Protein AF-A0AAD7U0S7-F1 (afdb_monomer_lite)

Organism: NCBI:txid1111947

Secondary structure (DSSP, 8-state):
---PPPPPTT-EEEEEEEE-TT---GGGS-HHHHHHEEEBTT-TT--TT---B--BS----TTEEEEEEEEEE-S------B-TT--SGGGSB-B--HHHHHHHHHHHHHHHHHHHHHHHH-TTHHHHHHHHHHHHHHHHHHHHHHHHHHHTS---------PPPPP----------------------S-------------------------THHHHHHHHHHTT-----------

pLDDT: mean 75.69, std 22.66, range [25.61, 98.38]

Foldseek 3Di:
DQPWDDQDPQFDKDWDKDADPPDLDLVPDQPLQSLQWAAAPLAPPDDVPDGHAAKVVGDPDNRMTIRLAIDGDRDTDRDAAADPVDPDPVRGGIGGDPVRVVVSPVSSVVSVVVVVVVCVVPVCPVVVSVVSNVVVVVVVVVVVVVVVVVVPPPPPDPPPPDPDDPDDDDDDDDPDDDDPPDDPDPPPPDDDDDDDDDDDDDDDDDDDDDDDDPPVVVVVVVVVVVVPDDDPDDDDDDD

Sequence (239 aa):
MQRTLKTAPDGVSICLMATFHGSGRLEALPEILQRYCVPVSLHDLIRPGSTHIHTTPEWYPRNTWVIAYKYKTFGRILGRWQNRKSHRPRESSYMLDFRTHRQLEVICEQRIIQWEAICAQDPNVKQRCYDQYKAIRRQLYDKRKASQQLVKKPNSMVTVVGVPPPDRLPGGWGPNAVTPKVQPICLEDSGEQSYVANVKSSEDASDTQPKETHNPLNVVRRIRSKLRSPSKGPAEKSE

Radius of gyration: 29.6 Å; chains: 1; bounding box: 72×109×59 Å

Structure (mmCIF, N/CA/C/O backbone):
data_AF-A0AAD7U0S7-F1
#
_entry.id   AF-A0AAD7U0S7-F1
#
loop_
_atom_site.group_PDB
_atom_site.id
_atom_site.type_symbol
_atom_site.label_atom_id
_atom_site.label_alt_id
_atom_site.label_comp_id
_atom_site.label_asym_id
_atom_site.label_entity_id
_atom_site.label_seq_id
_atom_site.pdbx_PDB_ins_code
_atom_site.Cartn_x
_atom_site.Cartn_y
_atom_site.Cartn_z
_atom_site.occupancy
_atom_site.B_iso_or_equiv
_atom_site.auth_seq_id
_atom_site.auth_comp_id
_atom_site.auth_asym_id
_atom_site.auth_atom_id
_atom_site.pdbx_PDB_model_num
ATOM 1 N N . MET A 1 1 ? 30.157 -1.416 -3.259 1.00 43.88 1 MET A N 1
ATOM 2 C CA . MET A 1 1 ? 30.002 0.033 -2.985 1.00 43.88 1 MET A CA 1
ATOM 3 C C . MET A 1 1 ? 28.520 0.396 -2.964 1.00 43.88 1 MET A C 1
ATOM 5 O O . MET A 1 1 ? 27.875 0.325 -4.002 1.00 43.88 1 MET A O 1
ATOM 9 N N . GLN A 1 2 ? 27.954 0.729 -1.802 1.00 44.31 2 GLN A N 1
ATOM 10 C CA . GLN A 1 2 ? 26.570 1.211 -1.707 1.00 44.31 2 GLN A CA 1
ATOM 11 C C . GLN A 1 2 ? 26.541 2.700 -2.082 1.00 44.31 2 GLN A C 1
ATOM 13 O O . GLN A 1 2 ? 27.144 3.521 -1.394 1.00 44.31 2 GLN A O 1
ATOM 18 N N . ARG A 1 3 ? 25.886 3.061 -3.194 1.00 52.59 3 ARG A N 1
ATOM 19 C CA . ARG A 1 3 ? 25.660 4.471 -3.542 1.00 52.59 3 ARG A CA 1
ATOM 20 C C . ARG A 1 3 ? 24.629 5.040 -2.579 1.00 52.59 3 ARG A C 1
ATOM 22 O O . ARG A 1 3 ? 23.438 4.770 -2.708 1.00 52.59 3 ARG A O 1
ATOM 29 N N . THR A 1 4 ? 25.096 5.821 -1.616 1.00 54.56 4 THR A N 1
ATOM 30 C CA . THR A 1 4 ? 24.210 6.579 -0.741 1.00 54.56 4 THR A CA 1
ATOM 31 C C . THR A 1 4 ? 23.517 7.667 -1.553 1.00 54.56 4 THR A C 1
ATOM 33 O O . THR A 1 4 ? 24.189 8.506 -2.151 1.00 54.56 4 THR A O 1
ATOM 36 N N . LEU A 1 5 ? 22.184 7.667 -1.590 1.00 61.28 5 LEU A N 1
ATOM 37 C CA . LEU A 1 5 ? 21.440 8.786 -2.165 1.00 61.28 5 LEU A CA 1
ATOM 38 C C . LEU A 1 5 ? 21.549 9.977 -1.202 1.00 61.28 5 LEU A C 1
ATOM 40 O O . LEU A 1 5 ? 21.259 9.832 -0.013 1.00 61.28 5 LEU A O 1
ATOM 44 N N . LYS A 1 6 ? 22.009 11.134 -1.702 1.00 59.06 6 LYS A N 1
ATOM 45 C CA . LYS A 1 6 ? 22.022 12.392 -0.939 1.00 59.06 6 LYS A CA 1
ATOM 46 C C . LYS A 1 6 ? 20.597 12.701 -0.468 1.00 59.06 6 LYS A C 1
ATOM 48 O O . LYS A 1 6 ? 19.654 12.609 -1.250 1.00 59.06 6 LYS A O 1
ATOM 53 N N . THR A 1 7 ? 20.453 13.063 0.802 1.00 61.78 7 THR A N 1
ATOM 54 C CA . THR A 1 7 ? 19.209 13.591 1.368 1.00 61.78 7 THR A CA 1
ATOM 55 C C . THR A 1 7 ? 18.841 14.878 0.635 1.00 61.78 7 THR A C 1
ATOM 57 O O . THR A 1 7 ? 19.618 15.831 0.644 1.00 61.78 7 THR A O 1
ATOM 60 N N . ALA A 1 8 ? 17.685 14.898 -0.030 1.00 68.94 8 ALA A N 1
ATOM 61 C CA . ALA A 1 8 ? 17.139 16.134 -0.576 1.00 68.94 8 ALA A CA 1
ATOM 62 C C . ALA A 1 8 ? 16.732 17.052 0.595 1.00 68.94 8 ALA A C 1
ATOM 64 O O . ALA A 1 8 ? 16.132 16.544 1.548 1.00 68.94 8 ALA A O 1
ATOM 65 N N . PRO A 1 9 ? 17.030 18.364 0.549 1.00 78.56 9 PRO A N 1
ATOM 66 C CA . PRO A 1 9 ? 16.640 19.304 1.607 1.00 78.56 9 PRO A CA 1
ATOM 67 C C . PRO A 1 9 ? 15.120 19.315 1.820 1.00 78.56 9 PRO A C 1
ATOM 69 O O . PRO A 1 9 ? 14.645 19.426 2.946 1.00 78.56 9 PRO A O 1
ATOM 72 N N . ASP A 1 10 ? 14.362 19.064 0.753 1.00 87.25 10 ASP A N 1
ATOM 73 C CA . ASP A 1 10 ? 12.905 19.015 0.786 1.00 87.25 10 ASP A CA 1
ATOM 74 C C . ASP A 1 10 ? 12.340 17.661 1.223 1.00 87.25 10 ASP A C 1
ATOM 76 O O . ASP A 1 10 ? 11.125 17.496 1.208 1.00 87.25 10 ASP A O 1
ATOM 80 N N . GLY A 1 11 ? 13.170 16.688 1.614 1.00 88.12 11 GLY A N 1
ATOM 81 C CA . GLY A 1 11 ? 12.750 15.313 1.891 1.00 88.12 11 GLY A CA 1
ATOM 82 C C . GLY A 1 11 ? 12.358 14.529 0.632 1.00 88.12 11 GLY A C 1
ATOM 83 O O . GLY A 1 11 ? 12.382 15.033 -0.489 1.00 88.12 11 GLY A O 1
ATOM 84 N N . VAL A 1 12 ? 12.005 13.257 0.809 1.00 88.50 12 VAL A N 1
ATOM 85 C CA . VAL A 1 12 ? 11.596 12.353 -0.275 1.00 88.50 12 VAL A CA 1
ATOM 86 C C . VAL A 1 12 ? 10.211 11.796 0.024 1.00 88.50 12 VAL A C 1
ATOM 88 O O . VAL A 1 12 ? 9.949 11.330 1.131 1.00 88.50 12 VAL A O 1
ATOM 91 N N . SER A 1 13 ? 9.319 11.830 -0.965 1.00 90.12 13 SER A N 1
ATOM 92 C CA . SER A 1 13 ? 8.016 11.168 -0.866 1.00 90.12 13 SER A CA 1
ATOM 93 C C . SER A 1 13 ? 8.147 9.705 -1.272 1.00 90.12 13 SER A C 1
ATOM 95 O O . SER A 1 13 ? 8.686 9.400 -2.333 1.00 90.12 13 SER A O 1
ATOM 97 N N . ILE A 1 14 ? 7.651 8.802 -0.432 1.00 91.56 14 ILE A N 1
ATOM 98 C CA . ILE A 1 14 ? 7.666 7.359 -0.664 1.00 91.56 14 ILE A CA 1
ATOM 99 C C . ILE A 1 14 ? 6.262 6.779 -0.491 1.00 91.56 14 ILE A C 1
ATOM 101 O O . ILE A 1 14 ? 5.457 7.292 0.285 1.00 91.56 14 ILE A O 1
ATOM 105 N N . CYS A 1 15 ? 5.986 5.685 -1.195 1.00 94.56 15 CYS A N 1
ATOM 106 C CA . CYS A 1 15 ? 4.880 4.781 -0.885 1.00 94.56 15 CYS A CA 1
ATOM 107 C C . CYS A 1 15 ? 5.465 3.466 -0.368 1.00 94.56 15 CYS A C 1
ATOM 109 O O . CYS A 1 15 ? 6.587 3.094 -0.723 1.00 94.56 15 CYS A O 1
ATOM 111 N N . LEU A 1 16 ? 4.714 2.766 0.477 1.00 94.38 16 LEU A N 1
ATOM 112 C CA . LEU A 1 16 ? 5.144 1.473 0.996 1.00 94.38 16 LEU A CA 1
ATOM 113 C C . LEU A 1 16 ? 4.691 0.367 0.050 1.00 94.38 16 LEU A C 1
ATOM 115 O O . LEU A 1 16 ? 3.538 0.338 -0.370 1.00 94.38 16 LEU A O 1
ATOM 119 N N . MET A 1 17 ? 5.595 -0.557 -0.248 1.00 93.75 17 MET A N 1
ATOM 120 C CA . MET A 1 17 ? 5.277 -1.802 -0.934 1.00 93.75 17 MET A CA 1
ATOM 121 C C . MET A 1 17 ? 5.349 -2.935 0.082 1.00 93.75 17 MET A C 1
ATOM 123 O O . MET A 1 17 ? 6.285 -2.984 0.884 1.00 93.75 17 MET A O 1
ATOM 127 N N . ALA A 1 18 ? 4.357 -3.815 0.074 1.00 92.38 18 ALA A N 1
ATOM 128 C CA . ALA A 1 18 ? 4.235 -4.882 1.053 1.00 92.38 18 ALA A CA 1
ATOM 129 C C . ALA A 1 18 ? 3.705 -6.165 0.415 1.00 92.38 18 ALA A C 1
ATOM 131 O O . ALA A 1 18 ? 2.889 -6.137 -0.506 1.00 92.38 18 ALA A O 1
ATOM 132 N N . THR A 1 19 ? 4.146 -7.294 0.957 1.00 91.44 19 THR A N 1
ATOM 133 C CA . THR A 1 19 ? 3.540 -8.606 0.748 1.00 91.44 19 THR A CA 1
ATOM 134 C C . THR A 1 19 ? 2.916 -9.051 2.066 1.00 91.44 19 THR A C 1
ATOM 136 O O . THR A 1 19 ? 3.521 -8.924 3.135 1.00 91.44 19 THR A O 1
ATOM 139 N N . PHE A 1 20 ? 1.688 -9.559 2.018 1.00 86.00 20 PHE A N 1
ATOM 140 C CA . PHE A 1 20 ? 1.000 -10.050 3.210 1.00 86.00 20 PHE A CA 1
ATOM 141 C C . PHE A 1 20 ? 1.094 -11.579 3.231 1.00 86.00 20 PHE A C 1
ATOM 143 O O . PHE A 1 20 ? 0.438 -12.274 2.454 1.00 86.00 20 PHE A O 1
ATOM 150 N N . HIS A 1 21 ? 1.976 -12.108 4.087 1.00 70.62 21 HIS A N 1
ATOM 151 C CA . HIS A 1 21 ? 2.179 -13.550 4.250 1.00 70.62 21 HIS A CA 1
ATOM 152 C C . HIS A 1 21 ? 0.858 -14.241 4.624 1.00 70.62 21 HIS A C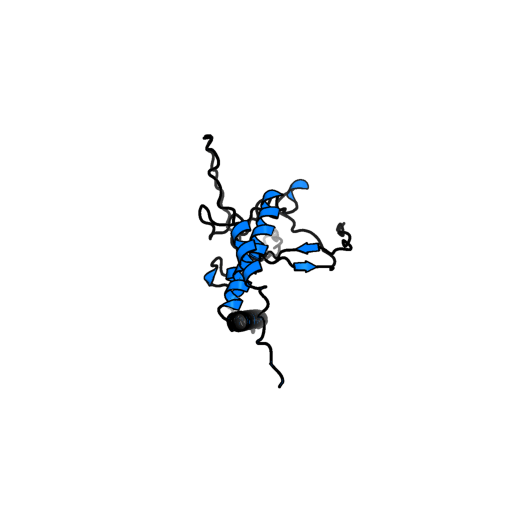 1
ATOM 154 O O . HIS A 1 21 ? 0.349 -14.049 5.727 1.00 70.62 21 HIS A O 1
ATOM 160 N N . GLY A 1 22 ? 0.327 -15.055 3.709 1.00 64.06 22 GLY A N 1
ATOM 161 C CA . GLY A 1 22 ? -0.817 -15.937 3.959 1.00 64.06 22 GLY A CA 1
ATOM 162 C C . GLY A 1 22 ? -2.150 -15.504 3.348 1.00 64.06 22 GLY A C 1
ATOM 163 O O . GLY A 1 22 ? -3.105 -16.269 3.431 1.00 64.06 22 GLY A O 1
ATOM 164 N N . SER A 1 23 ? -2.246 -14.336 2.704 1.00 69.06 23 SER A N 1
ATOM 165 C CA . SER A 1 23 ? -3.461 -13.983 1.964 1.00 69.06 23 SER A CA 1
ATOM 166 C C . SER A 1 23 ? -3.165 -13.106 0.755 1.00 69.06 23 SER A C 1
ATOM 168 O O . SER A 1 23 ? -2.796 -11.943 0.894 1.00 69.06 23 SER A O 1
ATOM 170 N N . GLY A 1 24 ? -3.403 -13.652 -0.440 1.00 79.88 24 GLY A N 1
ATOM 171 C CA . GLY A 1 24 ? -3.587 -12.855 -1.655 1.00 79.88 24 GLY A CA 1
ATOM 172 C C . GLY A 1 24 ? -4.957 -12.170 -1.707 1.00 79.88 24 GLY A C 1
ATOM 173 O O . GLY A 1 24 ? -5.228 -11.432 -2.642 1.00 79.88 24 GLY A O 1
ATOM 174 N N . ARG A 1 25 ? -5.835 -12.405 -0.722 1.00 90.44 25 ARG A N 1
ATOM 175 C CA . ARG A 1 25 ? -7.187 -11.841 -0.660 1.00 90.44 25 ARG A CA 1
ATOM 176 C C . ARG A 1 25 ? -7.188 -10.494 0.046 1.00 90.44 25 ARG A C 1
ATOM 178 O O . ARG A 1 25 ? -6.666 -10.388 1.160 1.00 90.44 25 ARG A O 1
ATOM 185 N N . LEU A 1 26 ? -7.833 -9.508 -0.570 1.00 92.44 26 LEU A N 1
ATOM 186 C CA . LEU A 1 26 ? -7.967 -8.157 -0.032 1.00 92.44 26 LEU A CA 1
ATOM 187 C C . LEU A 1 26 ? -8.782 -8.169 1.266 1.00 92.44 26 LEU A C 1
ATOM 189 O O . LEU A 1 26 ? -8.385 -7.547 2.245 1.00 92.44 26 LEU A O 1
ATOM 193 N N . GLU A 1 27 ? -9.862 -8.952 1.307 1.00 93.31 27 GLU A N 1
ATOM 194 C CA . GLU A 1 27 ? -10.787 -9.033 2.452 1.00 93.31 27 GLU A CA 1
ATOM 195 C C . GLU A 1 27 ? -10.128 -9.503 3.759 1.00 93.31 27 GLU A C 1
ATOM 197 O O . GLU A 1 27 ? -10.646 -9.242 4.842 1.00 93.31 27 GLU A O 1
ATOM 202 N N . ALA A 1 28 ? -8.991 -10.199 3.679 1.00 90.31 28 ALA A N 1
ATOM 203 C CA . ALA A 1 28 ? -8.258 -10.658 4.858 1.00 90.31 28 ALA A CA 1
ATOM 204 C C . ALA A 1 28 ? -7.410 -9.552 5.509 1.00 90.31 28 ALA A C 1
ATOM 206 O O . ALA A 1 28 ? -6.894 -9.735 6.614 1.00 90.31 28 ALA A O 1
ATOM 207 N N . LEU A 1 29 ? -7.215 -8.423 4.823 1.00 92.31 29 LEU A N 1
ATOM 208 C CA . LEU A 1 29 ? -6.482 -7.289 5.369 1.00 92.31 29 LEU A CA 1
ATOM 209 C C . LEU A 1 29 ? -7.380 -6.483 6.322 1.00 92.31 29 LEU A C 1
ATOM 211 O O . LEU A 1 29 ? -8.591 -6.429 6.123 1.00 92.31 29 LEU A O 1
ATOM 215 N N . PRO A 1 30 ? -6.813 -5.801 7.333 1.00 94.62 30 PRO A N 1
ATOM 216 C CA . PRO A 1 30 ? -7.527 -4.778 8.094 1.00 94.62 30 PRO A CA 1
ATOM 217 C C . PRO A 1 30 ? -8.243 -3.785 7.168 1.00 94.62 30 PRO A C 1
ATOM 219 O O . PRO A 1 30 ? -7.673 -3.382 6.153 1.00 94.62 30 PRO A O 1
ATOM 222 N N . GLU A 1 31 ? -9.444 -3.336 7.540 1.00 96.06 31 GLU A N 1
ATOM 223 C CA . GLU A 1 31 ? -10.312 -2.484 6.712 1.00 96.06 31 GLU A CA 1
ATOM 224 C C . GLU A 1 31 ? -9.571 -1.245 6.187 1.00 96.06 31 GLU A C 1
ATOM 226 O O . GLU A 1 31 ? -9.664 -0.899 5.009 1.00 96.06 31 GLU A O 1
ATOM 231 N N . ILE A 1 32 ? -8.750 -0.614 7.032 1.00 96.31 32 ILE A N 1
ATOM 232 C CA . ILE A 1 32 ? -7.933 0.532 6.623 1.00 96.31 32 ILE A CA 1
ATOM 233 C C . ILE A 1 32 ? -6.959 0.188 5.492 1.00 96.31 32 ILE A C 1
ATOM 235 O O . ILE A 1 32 ? -6.800 0.972 4.563 1.00 96.31 32 ILE A O 1
ATOM 239 N N . LEU A 1 33 ? -6.334 -0.991 5.516 1.00 95.69 33 LEU A N 1
ATOM 240 C CA . LEU A 1 33 ? -5.417 -1.409 4.459 1.00 95.69 33 LEU A CA 1
ATOM 241 C C . LEU A 1 33 ? -6.171 -1.747 3.175 1.00 95.69 33 LEU A C 1
ATOM 243 O O . LEU A 1 33 ? -5.684 -1.396 2.104 1.00 95.69 33 LEU A O 1
ATOM 247 N N . GLN A 1 34 ? -7.372 -2.327 3.260 1.00 96.06 34 GLN A N 1
ATOM 248 C CA . GLN A 1 34 ? -8.196 -2.612 2.077 1.00 96.06 34 GLN A CA 1
ATOM 249 C C . GLN A 1 34 ? -8.475 -1.356 1.241 1.00 96.06 34 GLN A C 1
ATOM 251 O O . GLN A 1 34 ? -8.529 -1.411 0.015 1.00 96.06 34 GLN A O 1
ATOM 256 N N . ARG A 1 35 ? -8.611 -0.202 1.903 1.00 96.12 35 ARG A N 1
ATOM 257 C CA . ARG A 1 35 ? -8.897 1.085 1.252 1.00 96.12 35 ARG A CA 1
ATOM 258 C C . ARG A 1 35 ? -7.692 1.678 0.527 1.00 96.12 35 ARG A C 1
ATOM 260 O O . ARG A 1 35 ? -7.875 2.397 -0.450 1.00 96.12 35 ARG A O 1
ATOM 267 N N . TYR A 1 36 ? -6.480 1.392 0.998 1.00 97.25 36 TYR A N 1
ATOM 268 C CA . TYR A 1 36 ? -5.247 1.982 0.471 1.00 97.25 36 TYR A CA 1
ATOM 269 C C . TYR A 1 36 ? -4.407 1.017 -0.370 1.00 97.25 36 TYR A C 1
ATOM 271 O O . TYR A 1 36 ? -3.530 1.475 -1.097 1.00 97.25 36 TYR A O 1
ATOM 279 N N . CYS A 1 37 ? -4.641 -0.293 -0.300 1.00 97.06 37 CYS A N 1
ATOM 280 C CA . CYS A 1 37 ? -3.874 -1.263 -1.074 1.00 97.06 37 CYS A CA 1
ATOM 281 C C . CYS A 1 37 ? -4.264 -1.231 -2.557 1.00 97.06 37 CYS A C 1
ATOM 283 O O . CYS A 1 37 ? -5.439 -1.276 -2.921 1.00 97.06 37 CYS A O 1
ATOM 285 N N . VAL A 1 38 ? -3.249 -1.173 -3.414 1.00 97.31 38 VAL A N 1
ATOM 286 C CA . VAL A 1 38 ? -3.358 -1.267 -4.870 1.00 97.31 38 VAL A CA 1
ATOM 287 C C . VAL A 1 38 ? -2.498 -2.446 -5.322 1.00 97.31 38 VAL A C 1
ATOM 289 O O . VAL A 1 38 ? -1.324 -2.496 -4.944 1.00 97.31 38 VAL A O 1
ATOM 292 N N . PRO A 1 39 ? -3.045 -3.407 -6.080 1.00 96.81 39 PRO A N 1
ATOM 293 C CA . PRO A 1 39 ? -2.274 -4.559 -6.527 1.00 96.81 39 PRO A CA 1
ATOM 294 C C . PRO A 1 39 ? -1.168 -4.138 -7.504 1.00 96.81 39 PRO A C 1
ATOM 296 O O . PRO A 1 39 ? -1.346 -3.223 -8.312 1.00 96.81 39 PRO A O 1
ATOM 299 N N . VAL A 1 40 ? -0.021 -4.812 -7.429 1.00 96.62 40 VAL A N 1
ATOM 300 C CA . VAL A 1 40 ? 1.060 -4.709 -8.425 1.00 96.62 40 VAL A CA 1
ATOM 301 C C . VAL A 1 40 ? 0.828 -5.751 -9.527 1.00 96.62 40 VAL A C 1
ATOM 303 O O . VAL A 1 40 ? 0.225 -6.781 -9.254 1.00 96.62 40 VAL A O 1
ATOM 306 N N . SER A 1 41 ? 1.257 -5.503 -10.768 1.00 95.56 41 SER A N 1
ATOM 307 C CA . SER A 1 41 ? 1.137 -6.451 -11.892 1.00 95.56 41 SER A CA 1
ATOM 308 C C . SER A 1 41 ? 1.546 -7.876 -11.503 1.00 95.56 41 SER A C 1
ATOM 310 O O . SER A 1 41 ? 2.419 -8.063 -10.657 1.00 95.56 41 SER A O 1
ATOM 312 N N . LEU A 1 42 ? 0.901 -8.866 -12.128 1.00 93.12 42 LEU A N 1
ATOM 313 C CA . LEU A 1 42 ? 0.912 -10.295 -11.767 1.00 93.12 42 LEU A CA 1
ATOM 314 C C . LEU A 1 42 ? 0.170 -10.657 -10.475 1.00 93.12 42 LEU A C 1
ATOM 316 O O . LEU A 1 42 ? 0.210 -11.815 -10.062 1.00 93.12 42 LEU A O 1
ATOM 320 N N . HIS A 1 43 ? -0.528 -9.714 -9.840 1.00 93.56 43 HIS A N 1
ATOM 321 C CA . HIS A 1 43 ? -1.343 -10.030 -8.675 1.00 93.56 43 HIS A CA 1
ATOM 322 C C . HIS A 1 43 ? -2.625 -10.787 -9.043 1.00 93.56 43 HIS A C 1
ATOM 324 O O . HIS A 1 43 ? -3.389 -10.346 -9.899 1.00 93.56 43 HIS A O 1
ATOM 330 N N . ASP A 1 44 ? -2.933 -11.870 -8.322 1.00 92.38 44 ASP A N 1
ATOM 331 C CA . ASP A 1 44 ? -4.040 -12.796 -8.649 1.00 92.38 44 ASP A CA 1
ATOM 332 C C . ASP A 1 44 ? -5.453 -12.173 -8.546 1.00 92.38 44 ASP A C 1
ATOM 334 O O . ASP A 1 44 ? -6.449 -12.756 -8.971 1.00 92.38 44 ASP A O 1
ATOM 338 N N . LEU A 1 45 ? -5.550 -10.968 -7.981 1.00 92.94 45 LEU A N 1
ATOM 339 C CA . LEU A 1 45 ? -6.801 -10.208 -7.843 1.00 92.94 45 LEU A CA 1
ATOM 340 C C . LEU A 1 45 ? -7.036 -9.194 -8.964 1.00 92.94 45 LEU A C 1
ATOM 342 O O . LEU A 1 45 ? -8.090 -8.557 -8.991 1.00 92.94 45 LEU A O 1
ATOM 346 N N . ILE A 1 46 ? -6.080 -9.025 -9.877 1.00 94.62 46 ILE A N 1
ATOM 347 C CA . ILE A 1 46 ? -6.240 -8.103 -10.998 1.00 94.62 46 ILE A CA 1
ATOM 348 C C . ILE A 1 46 ? -7.302 -8.663 -11.945 1.00 94.62 46 ILE A C 1
ATOM 350 O O . ILE A 1 46 ? -7.229 -9.797 -12.415 1.00 94.62 46 ILE A O 1
ATOM 354 N N . ARG A 1 47 ? -8.312 -7.840 -12.227 1.00 95.25 47 ARG A N 1
ATOM 355 C CA . ARG A 1 47 ? -9.347 -8.091 -13.236 1.00 95.25 47 ARG A CA 1
ATOM 356 C C . ARG A 1 47 ? -9.176 -7.127 -14.415 1.00 95.25 47 ARG A C 1
ATOM 358 O O . ARG A 1 47 ? -8.630 -6.035 -14.212 1.00 95.25 47 ARG A O 1
ATOM 365 N N . PRO A 1 48 ? -9.653 -7.470 -15.624 1.00 95.19 48 PRO A N 1
ATOM 366 C CA . PRO A 1 48 ? -9.672 -6.532 -16.743 1.00 95.19 48 PRO A CA 1
ATOM 367 C C . PRO A 1 48 ? -10.337 -5.207 -16.344 1.00 95.19 48 PRO A C 1
ATOM 369 O O . PRO A 1 48 ? -11.401 -5.202 -15.730 1.00 95.19 48 PRO A O 1
ATOM 372 N N . GLY A 1 49 ? -9.670 -4.086 -16.630 1.00 94.00 49 GLY A N 1
ATOM 373 C CA . GLY A 1 49 ? -10.139 -2.742 -16.269 1.00 94.00 49 GLY A CA 1
ATOM 374 C C . GLY A 1 49 ? -9.956 -2.339 -14.797 1.00 94.00 49 GLY A C 1
ATOM 375 O O . GLY A 1 49 ? -10.260 -1.202 -14.446 1.00 94.00 49 GLY A O 1
ATOM 376 N N . SER A 1 50 ? -9.446 -3.220 -13.928 1.00 95.44 50 SER A N 1
ATOM 377 C CA . SER A 1 50 ? -9.163 -2.866 -12.530 1.00 95.44 50 SER A CA 1
ATOM 378 C C . SER A 1 50 ? -7.860 -2.072 -12.382 1.00 95.44 50 SER A C 1
ATOM 380 O O . SER A 1 50 ? -6.882 -2.301 -13.095 1.00 95.44 50 SER A O 1
ATOM 382 N N . THR A 1 51 ? -7.829 -1.143 -11.424 1.00 96.50 51 THR A N 1
ATOM 383 C CA . THR A 1 51 ? -6.647 -0.324 -11.127 1.00 96.50 51 THR A CA 1
ATOM 384 C C . THR A 1 51 ? -5.530 -1.159 -10.500 1.00 96.50 51 THR A C 1
ATOM 386 O O . THR A 1 51 ? -5.717 -1.743 -9.433 1.00 96.50 51 THR A O 1
ATOM 389 N N . HIS A 1 52 ? -4.352 -1.150 -11.121 1.00 97.31 52 HIS A N 1
ATOM 390 C CA . HIS A 1 52 ? -3.138 -1.811 -10.639 1.00 97.31 52 HIS A CA 1
ATOM 391 C C . HIS A 1 52 ? -1.882 -1.036 -11.071 1.00 97.31 52 HIS A C 1
ATOM 393 O O . HIS A 1 52 ? -1.972 -0.088 -11.851 1.00 97.31 52 HIS A O 1
ATOM 399 N N . ILE A 1 53 ? -0.722 -1.404 -10.521 1.00 97.44 53 ILE A N 1
ATOM 400 C CA . ILE A 1 53 ? 0.565 -0.731 -10.749 1.00 97.44 53 ILE A CA 1
ATOM 401 C C . ILE A 1 53 ? 1.537 -1.670 -11.460 1.00 97.44 53 ILE A C 1
ATOM 403 O O . ILE A 1 53 ? 1.758 -2.787 -11.002 1.00 97.44 53 ILE A O 1
ATOM 407 N N . HIS A 1 54 ? 2.185 -1.204 -12.525 1.00 96.12 54 HIS A N 1
ATOM 408 C CA . HIS A 1 54 ? 3.273 -1.936 -13.176 1.00 96.12 54 HIS A CA 1
ATOM 409 C C . HIS A 1 54 ? 4.643 -1.463 -12.689 1.00 96.12 54 HIS A C 1
ATOM 411 O O . HIS A 1 54 ? 4.859 -0.286 -12.412 1.00 96.12 54 HIS A O 1
ATOM 417 N N . THR A 1 55 ? 5.602 -2.379 -12.621 1.00 95.25 55 THR A N 1
ATOM 418 C CA . THR A 1 55 ? 7.018 -2.045 -12.446 1.00 95.25 55 THR A CA 1
ATOM 419 C C . THR A 1 55 ? 7.797 -2.478 -13.682 1.00 95.25 55 THR A C 1
ATOM 421 O O . THR A 1 55 ? 7.387 -3.380 -14.409 1.00 95.25 55 THR A O 1
ATOM 424 N N . THR A 1 56 ? 8.952 -1.863 -13.910 1.00 92.94 56 THR A N 1
ATOM 425 C CA . THR A 1 56 ? 9.940 -2.293 -14.899 1.00 92.94 56 THR A CA 1
ATOM 426 C C . THR A 1 56 ? 11.287 -2.523 -14.199 1.00 92.94 56 THR A C 1
ATOM 428 O O . THR A 1 56 ? 11.819 -1.581 -13.604 1.00 92.94 56 THR A O 1
ATOM 431 N N . PRO A 1 57 ? 11.849 -3.747 -14.230 1.00 92.31 57 PRO A N 1
ATOM 432 C CA . PRO A 1 57 ? 11.218 -4.981 -14.713 1.00 92.31 57 PRO A CA 1
ATOM 433 C C . PRO A 1 57 ? 9.978 -5.362 -13.885 1.00 92.31 57 PRO A C 1
ATOM 435 O O . PRO A 1 57 ? 9.697 -4.753 -12.850 1.00 92.31 57 PRO A O 1
ATOM 438 N N . GLU A 1 58 ? 9.217 -6.346 -14.354 1.00 92.00 58 GLU A N 1
ATOM 439 C CA . GLU A 1 58 ? 7.989 -6.774 -13.684 1.00 92.00 58 GLU A CA 1
ATOM 440 C C . GLU A 1 58 ? 8.274 -7.419 -12.317 1.00 92.00 58 GLU A C 1
ATOM 442 O O . GLU A 1 58 ? 9.238 -8.171 -12.142 1.00 92.00 58 GLU A O 1
ATOM 447 N N . TRP A 1 59 ? 7.451 -7.087 -11.323 1.00 90.81 59 TRP A N 1
ATOM 448 C CA . TRP A 1 59 ? 7.602 -7.564 -9.955 1.00 90.81 59 TRP A CA 1
ATOM 449 C C . TRP A 1 59 ? 7.007 -8.967 -9.807 1.00 90.81 59 TRP A C 1
ATOM 451 O O . TRP A 1 59 ? 5.801 -9.157 -9.897 1.00 90.81 59 TRP A O 1
ATOM 461 N N . TYR A 1 60 ? 7.859 -9.962 -9.568 1.00 88.25 60 TYR A N 1
ATOM 462 C CA . TYR A 1 60 ? 7.461 -11.372 -9.654 1.00 88.25 60 TYR A CA 1
ATOM 463 C C . TYR A 1 60 ? 6.470 -11.865 -8.570 1.00 88.25 60 TYR A C 1
ATOM 465 O O . TYR A 1 60 ? 5.583 -12.654 -8.901 1.00 88.25 60 TYR A O 1
ATOM 473 N N . PRO A 1 61 ? 6.580 -11.482 -7.279 1.00 89.62 61 PRO A N 1
ATOM 474 C CA . PRO A 1 61 ? 5.641 -11.968 -6.265 1.00 89.62 61 PRO A CA 1
ATOM 475 C C . PRO A 1 61 ? 4.183 -11.521 -6.501 1.00 89.62 61 PRO A C 1
ATOM 477 O O . PRO A 1 61 ? 3.859 -10.336 -6.390 1.00 89.62 61 PRO A O 1
ATOM 480 N N . ARG A 1 62 ? 3.292 -12.500 -6.722 1.00 90.94 62 ARG A N 1
ATOM 481 C CA . ARG A 1 62 ? 1.860 -12.333 -7.062 1.00 90.94 62 ARG A CA 1
ATOM 482 C C . ARG A 1 62 ? 0.950 -11.836 -5.932 1.00 90.94 62 ARG A C 1
ATOM 484 O O . ARG A 1 62 ? -0.242 -11.648 -6.125 1.00 90.94 62 ARG A O 1
ATOM 491 N N . ASN A 1 63 ? 1.482 -11.622 -4.735 1.00 91.88 63 ASN A N 1
ATOM 492 C CA . ASN A 1 63 ? 0.742 -11.122 -3.572 1.00 91.88 63 ASN A CA 1
ATOM 493 C C . ASN A 1 63 ? 1.270 -9.759 -3.095 1.00 91.88 63 ASN A C 1
ATOM 495 O O . ASN A 1 63 ? 1.251 -9.453 -1.897 1.00 91.88 63 ASN A O 1
ATOM 499 N N . THR A 1 64 ? 1.812 -8.972 -4.028 1.00 94.12 64 THR A N 1
ATOM 500 C CA . THR A 1 64 ? 2.411 -7.667 -3.745 1.00 94.12 64 THR A CA 1
ATOM 501 C C . THR A 1 64 ? 1.418 -6.533 -3.920 1.00 94.12 64 THR A C 1
ATOM 503 O O . THR A 1 64 ? 0.744 -6.407 -4.943 1.00 94.12 64 THR A O 1
ATOM 506 N N . TRP A 1 65 ? 1.417 -5.648 -2.933 1.00 96.06 65 TRP A N 1
ATOM 507 C CA . TRP A 1 65 ? 0.576 -4.469 -2.879 1.00 96.06 65 TRP A CA 1
ATOM 508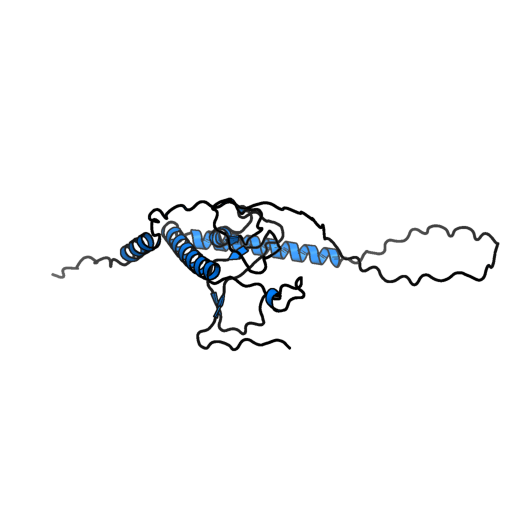 C C . TRP A 1 65 ? 1.427 -3.216 -2.720 1.00 96.06 65 TRP A C 1
ATOM 510 O O . TRP A 1 65 ? 2.426 -3.212 -1.997 1.00 96.06 65 TRP A O 1
ATOM 520 N N . VAL A 1 66 ? 0.981 -2.124 -3.329 1.00 96.44 66 VAL A N 1
ATOM 521 C CA . VAL A 1 66 ? 1.402 -0.770 -2.969 1.00 96.44 66 VAL A CA 1
ATOM 522 C C . VAL A 1 66 ? 0.354 -0.184 -2.033 1.00 96.44 66 VAL A C 1
ATOM 524 O O . VAL A 1 66 ? -0.831 -0.149 -2.355 1.00 96.44 66 VAL A O 1
ATOM 527 N N . ILE A 1 67 ? 0.786 0.301 -0.875 1.00 97.19 67 ILE A N 1
ATOM 528 C CA . ILE A 1 67 ? -0.045 1.107 0.014 1.00 97.19 67 ILE A CA 1
ATOM 529 C C . ILE A 1 67 ? -0.023 2.529 -0.547 1.00 97.19 67 ILE A C 1
ATOM 531 O O . ILE A 1 67 ? 0.986 3.229 -0.429 1.00 97.19 67 ILE A O 1
ATOM 535 N N . ALA A 1 68 ? -1.125 2.939 -1.179 1.00 97.44 68 ALA A N 1
ATOM 536 C CA . ALA A 1 68 ? -1.298 4.222 -1.857 1.00 97.44 68 ALA A CA 1
ATOM 537 C C . ALA A 1 68 ? -1.465 5.389 -0.868 1.00 97.44 68 ALA A C 1
ATOM 539 O O . ALA A 1 68 ? -2.468 6.099 -0.854 1.00 97.44 68 ALA A O 1
ATOM 540 N N . TYR A 1 69 ? -0.462 5.573 -0.018 1.00 96.00 69 TYR A N 1
ATOM 541 C CA . TYR A 1 69 ? -0.358 6.658 0.938 1.00 96.00 69 TYR A CA 1
ATOM 542 C C . TYR A 1 69 ? 1.046 7.255 0.845 1.00 96.00 69 TYR A C 1
ATOM 544 O O . TYR A 1 69 ? 2.039 6.593 1.158 1.00 96.00 69 TYR A O 1
ATOM 552 N N . LYS A 1 70 ? 1.128 8.515 0.402 1.00 94.69 70 LYS A N 1
ATOM 553 C CA . LYS A 1 70 ? 2.396 9.238 0.261 1.00 94.69 70 LYS A CA 1
ATOM 554 C C . LYS A 1 70 ? 2.913 9.618 1.649 1.00 94.69 70 LYS A C 1
ATOM 556 O O . LYS A 1 70 ? 2.317 10.448 2.329 1.00 94.69 70 LYS A O 1
ATOM 561 N N . TYR A 1 71 ? 4.038 9.038 2.052 1.00 91.62 71 TYR A N 1
ATOM 562 C CA . TYR A 1 71 ? 4.761 9.424 3.259 1.00 91.62 71 TYR A CA 1
ATOM 563 C C . TYR A 1 71 ? 5.993 10.245 2.893 1.00 91.62 71 TYR A C 1
ATOM 565 O O . TYR A 1 71 ? 6.792 9.836 2.051 1.00 91.62 71 TYR A O 1
ATOM 573 N N . LYS A 1 72 ? 6.169 11.395 3.544 1.00 93.31 72 LYS A N 1
ATOM 574 C CA . LYS A 1 72 ? 7.356 12.230 3.375 1.00 93.31 72 LYS A CA 1
ATOM 575 C C . LYS A 1 72 ? 8.406 11.825 4.404 1.00 93.31 72 LYS A C 1
ATOM 577 O O . LYS A 1 72 ? 8.177 11.950 5.603 1.00 93.31 72 LYS A O 1
ATOM 582 N N . THR A 1 73 ? 9.554 11.342 3.939 1.00 89.75 73 THR A N 1
ATOM 583 C CA . THR A 1 73 ? 10.687 10.973 4.790 1.00 89.75 73 THR A CA 1
ATOM 584 C C . THR A 1 73 ? 11.861 11.921 4.582 1.00 89.75 73 THR A C 1
ATOM 586 O O . THR A 1 73 ? 12.192 12.288 3.457 1.00 89.75 73 THR A O 1
ATOM 589 N N . PHE A 1 74 ? 12.515 12.291 5.679 1.00 90.56 74 PHE A N 1
ATOM 590 C CA . PHE A 1 74 ? 13.800 13.002 5.683 1.00 90.56 74 PHE A CA 1
ATOM 591 C C . PHE A 1 74 ? 14.959 12.063 6.048 1.00 90.56 74 PHE A C 1
ATOM 593 O O . PHE A 1 74 ? 16.117 12.469 6.092 1.00 90.56 74 PHE A O 1
ATOM 600 N N . GLY A 1 75 ? 14.640 10.794 6.323 1.00 87.25 75 GLY A N 1
ATOM 601 C CA . GLY A 1 75 ? 15.619 9.777 6.660 1.00 87.25 75 GLY A CA 1
ATOM 602 C C . GLY A 1 75 ? 16.467 9.366 5.459 1.00 87.25 75 GLY A C 1
ATOM 603 O O . GLY A 1 75 ? 16.089 9.523 4.296 1.00 87.25 75 GLY A O 1
ATOM 604 N N . ARG A 1 76 ? 17.623 8.776 5.758 1.00 85.75 76 ARG A N 1
ATOM 605 C CA . ARG A 1 76 ? 18.529 8.224 4.750 1.00 85.75 76 ARG A CA 1
ATOM 606 C C . ARG A 1 76 ? 17.876 7.037 4.034 1.00 85.75 76 ARG A C 1
ATOM 608 O O . ARG A 1 76 ? 17.504 6.052 4.667 1.00 85.75 76 ARG A O 1
ATOM 615 N N . ILE A 1 77 ? 17.811 7.095 2.705 1.00 84.44 77 ILE A N 1
ATOM 616 C CA . ILE A 1 77 ? 17.377 5.967 1.872 1.00 84.44 77 ILE A CA 1
ATOM 617 C C . ILE A 1 77 ? 18.577 5.043 1.652 1.00 84.44 77 ILE A C 1
ATOM 619 O O . ILE A 1 77 ? 19.551 5.422 1.001 1.00 84.44 77 ILE A O 1
ATOM 623 N N . LEU A 1 78 ? 18.510 3.833 2.215 1.00 84.25 78 LEU A N 1
ATOM 624 C CA . LEU A 1 78 ? 19.606 2.856 2.158 1.00 84.25 78 LEU A CA 1
ATOM 625 C C . LEU A 1 78 ? 19.845 2.305 0.746 1.00 84.25 78 LEU A C 1
ATOM 627 O O . LEU A 1 78 ? 20.961 1.915 0.414 1.00 84.25 78 LEU A O 1
ATOM 631 N N . GLY A 1 79 ? 18.814 2.286 -0.097 1.00 83.88 79 GLY A N 1
ATOM 632 C CA . GLY A 1 79 ? 18.920 1.800 -1.464 1.00 83.88 79 GLY A CA 1
ATOM 633 C C . GLY A 1 79 ? 17.567 1.674 -2.150 1.00 83.88 79 GLY A C 1
ATOM 634 O O . GLY A 1 79 ? 16.545 2.140 -1.649 1.00 83.88 79 GLY A O 1
ATOM 635 N N . ARG A 1 80 ? 17.584 1.036 -3.319 1.00 85.00 80 ARG A N 1
ATOM 636 C CA . ARG A 1 80 ? 16.392 0.677 -4.093 1.00 85.00 80 ARG A CA 1
ATOM 637 C C . ARG A 1 80 ? 16.193 -0.830 -4.051 1.00 85.00 80 ARG A C 1
ATOM 639 O O . ARG A 1 80 ? 17.154 -1.574 -3.858 1.00 85.00 80 ARG A O 1
ATOM 646 N N . TRP A 1 81 ? 14.962 -1.269 -4.288 1.00 86.19 81 TRP A N 1
ATOM 647 C CA . TRP A 1 81 ? 14.675 -2.683 -4.488 1.00 86.19 81 TRP A CA 1
ATOM 648 C C . TRP A 1 81 ? 15.448 -3.203 -5.694 1.00 86.19 81 TRP A C 1
ATOM 650 O O . TRP A 1 81 ? 15.316 -2.677 -6.802 1.00 86.19 81 TRP A O 1
ATOM 660 N N . GLN A 1 82 ? 16.272 -4.220 -5.459 1.00 88.50 82 GLN A 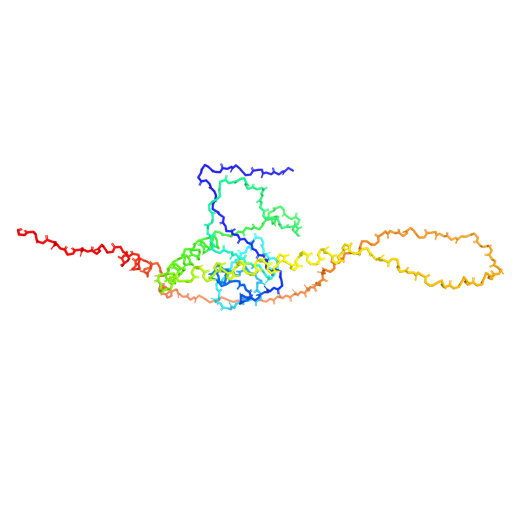N 1
ATOM 661 C CA . GLN A 1 82 ? 17.104 -4.817 -6.491 1.00 88.50 82 GLN A CA 1
ATOM 662 C C . GLN A 1 82 ? 16.427 -6.039 -7.094 1.00 88.50 82 GLN A C 1
ATOM 664 O O . GLN A 1 82 ? 15.950 -6.918 -6.374 1.00 88.50 82 GLN A O 1
ATOM 669 N N . ASN A 1 83 ? 16.445 -6.119 -8.417 1.00 88.25 83 ASN A N 1
ATOM 670 C CA . ASN A 1 83 ? 16.101 -7.332 -9.131 1.00 88.25 83 ASN A CA 1
ATOM 671 C C . ASN A 1 83 ? 17.334 -8.238 -9.179 1.00 88.25 83 ASN A C 1
ATOM 673 O O . ASN A 1 83 ? 18.177 -8.125 -10.066 1.00 88.25 83 ASN A O 1
ATOM 677 N N . ARG A 1 84 ? 17.430 -9.143 -8.204 1.00 86.19 84 ARG A N 1
ATOM 678 C CA . ARG A 1 84 ? 18.539 -10.102 -8.102 1.00 86.19 84 ARG A CA 1
ATOM 679 C C . ARG A 1 84 ? 18.541 -11.158 -9.210 1.00 86.19 84 ARG A C 1
ATOM 681 O O . ARG A 1 84 ? 19.540 -11.849 -9.355 1.00 86.19 84 ARG A O 1
ATOM 688 N N . LYS A 1 85 ? 17.447 -11.290 -9.970 1.00 83.75 85 LYS A N 1
ATOM 689 C CA . LYS A 1 85 ? 17.333 -12.263 -11.064 1.00 83.75 85 LYS A CA 1
ATOM 690 C C . LYS A 1 85 ? 17.951 -11.770 -12.374 1.00 83.75 85 LYS A C 1
ATOM 692 O O . LYS A 1 85 ? 18.171 -12.583 -13.262 1.00 83.75 85 LYS A O 1
ATOM 697 N N . SER A 1 86 ? 18.213 -10.468 -12.527 1.00 83.00 86 SER A N 1
ATOM 698 C CA . SER A 1 86 ? 18.812 -9.951 -13.760 1.00 83.00 86 SER A CA 1
ATOM 699 C C . SER A 1 86 ? 20.325 -9.803 -13.636 1.00 83.00 86 SER A C 1
ATOM 701 O O . SER A 1 86 ? 20.835 -9.164 -12.717 1.00 83.00 86 SER A O 1
ATOM 703 N N . HIS A 1 87 ? 21.041 -10.342 -14.623 1.00 81.75 87 HIS A N 1
ATOM 704 C CA . HIS A 1 87 ? 22.475 -10.120 -14.809 1.00 81.75 87 HIS A CA 1
ATOM 705 C C . HIS A 1 87 ? 22.782 -8.769 -15.475 1.00 81.75 87 HIS A C 1
ATOM 707 O O . HIS A 1 87 ? 23.941 -8.361 -15.550 1.00 81.75 87 HIS A O 1
ATOM 713 N N . ARG A 1 88 ? 21.761 -8.054 -15.971 1.00 81.31 88 ARG A N 1
ATOM 714 C CA . ARG A 1 88 ? 21.928 -6.772 -16.661 1.00 81.31 88 ARG A CA 1
ATOM 715 C C . ARG A 1 88 ? 21.824 -5.614 -15.666 1.00 81.31 88 ARG A C 1
ATOM 717 O O . ARG A 1 88 ? 20.777 -5.445 -15.041 1.00 81.31 88 ARG A O 1
ATOM 724 N N . PRO A 1 89 ? 22.827 -4.720 -15.586 1.00 76.31 89 PRO A N 1
ATOM 725 C CA . PRO A 1 89 ? 22.785 -3.572 -14.675 1.00 76.31 89 PRO A CA 1
ATOM 726 C C . PRO A 1 89 ? 21.575 -2.645 -14.873 1.00 76.31 89 PRO A C 1
ATOM 728 O O . PRO A 1 89 ? 21.107 -2.027 -13.925 1.00 76.31 89 PRO A O 1
ATOM 731 N N . ARG A 1 90 ? 21.046 -2.535 -16.100 1.00 71.06 90 ARG A N 1
ATOM 732 C CA . ARG A 1 90 ? 19.866 -1.697 -16.395 1.00 71.06 90 ARG A CA 1
ATOM 733 C C . ARG A 1 90 ? 18.561 -2.264 -15.837 1.00 71.06 90 ARG A C 1
ATOM 735 O O . ARG A 1 90 ? 17.620 -1.515 -15.617 1.00 71.06 90 ARG A O 1
ATOM 742 N N . GLU A 1 91 ? 18.517 -3.565 -15.586 1.00 79.69 91 GLU A N 1
ATOM 743 C CA . GLU A 1 91 ? 17.352 -4.281 -15.069 1.00 79.69 91 GLU A CA 1
ATOM 744 C C . GLU A 1 91 ? 17.543 -4.670 -13.598 1.00 79.69 91 GLU A C 1
ATOM 746 O O . GLU A 1 91 ? 16.694 -5.354 -13.036 1.00 79.69 91 GLU A O 1
ATOM 751 N N . SER A 1 92 ? 18.641 -4.247 -12.957 1.00 83.19 92 SER A N 1
ATOM 752 C CA . SER A 1 92 ? 19.002 -4.666 -11.599 1.00 83.19 92 SER A CA 1
ATOM 753 C C . SER A 1 92 ? 18.195 -3.964 -10.504 1.00 83.19 92 SER A C 1
ATOM 755 O O . SER A 1 92 ? 18.407 -4.237 -9.324 1.00 83.19 92 SER A O 1
ATOM 757 N N . SER A 1 93 ? 17.297 -3.038 -10.848 1.00 87.19 93 SER A N 1
ATOM 758 C CA . SER A 1 93 ? 16.405 -2.367 -9.899 1.00 87.19 93 SER A CA 1
ATOM 759 C C . SER A 1 93 ? 15.007 -2.204 -10.464 1.00 87.19 93 SER A C 1
ATOM 761 O O . SER A 1 93 ? 14.859 -1.842 -11.627 1.00 87.19 93 SER A O 1
ATOM 763 N N . TYR A 1 94 ? 14.006 -2.390 -9.613 1.00 90.69 94 TYR A N 1
ATOM 764 C CA . TYR A 1 94 ? 12.611 -2.164 -9.969 1.00 90.69 94 TYR A CA 1
ATOM 765 C C . TYR A 1 94 ? 12.297 -0.671 -9.976 1.00 90.69 94 TYR A C 1
ATOM 767 O O . TYR A 1 94 ? 12.620 0.050 -9.026 1.00 90.69 94 TYR A O 1
ATOM 775 N N . MET A 1 95 ? 11.672 -0.209 -11.052 1.00 91.69 95 MET A N 1
ATOM 776 C CA . MET A 1 95 ? 11.286 1.182 -11.246 1.00 91.69 95 MET A CA 1
ATOM 777 C C . MET A 1 95 ? 9.831 1.284 -11.691 1.00 91.69 95 MET A C 1
ATOM 779 O O . MET A 1 95 ? 9.307 0.380 -12.331 1.00 91.69 95 MET A O 1
ATOM 783 N N . LEU A 1 96 ? 9.188 2.402 -11.366 1.00 93.69 96 LEU A N 1
ATOM 784 C CA . LEU A 1 96 ? 7.947 2.806 -12.017 1.00 93.69 96 LEU A CA 1
ATOM 785 C C . LEU A 1 96 ? 8.319 3.682 -13.209 1.00 93.69 96 LEU A C 1
ATOM 787 O O . LEU A 1 96 ? 9.173 4.564 -13.077 1.00 93.69 96 LEU A O 1
ATOM 791 N N . ASP A 1 97 ? 7.687 3.455 -14.355 1.00 93.62 97 ASP A N 1
ATOM 792 C CA . ASP A 1 97 ? 7.768 4.414 -15.449 1.00 93.62 97 ASP A CA 1
ATOM 793 C C . ASP A 1 97 ? 7.064 5.732 -15.061 1.00 93.62 97 ASP A C 1
ATOM 795 O O . ASP A 1 97 ? 6.337 5.820 -14.065 1.00 93.62 97 ASP A O 1
ATOM 799 N N . PHE A 1 98 ? 7.282 6.782 -15.851 1.00 93.88 98 PHE A N 1
ATOM 800 C CA . PHE A 1 98 ? 6.718 8.102 -15.571 1.00 93.88 98 PHE A CA 1
ATOM 801 C C . PHE A 1 98 ? 5.181 8.106 -15.512 1.00 93.88 98 PHE A C 1
ATOM 803 O O . PHE A 1 98 ? 4.605 8.762 -14.643 1.00 93.88 98 PHE A O 1
ATOM 810 N N . ARG A 1 99 ? 4.508 7.374 -16.409 1.00 95.62 99 ARG A N 1
ATOM 811 C CA . ARG A 1 99 ? 3.040 7.312 -16.470 1.00 95.62 99 ARG A CA 1
ATOM 812 C C . ARG A 1 99 ? 2.493 6.591 -15.244 1.00 95.62 99 ARG A C 1
ATOM 814 O O . ARG A 1 99 ? 1.615 7.129 -14.575 1.00 95.62 99 ARG A O 1
ATOM 821 N N . THR A 1 100 ? 3.069 5.445 -14.899 1.00 95.50 100 THR A N 1
ATOM 822 C CA . THR A 1 100 ? 2.689 4.661 -13.724 1.00 95.50 100 THR A CA 1
ATOM 823 C C . THR A 1 100 ? 2.948 5.432 -12.427 1.00 95.50 100 THR A C 1
ATOM 825 O O . THR A 1 100 ? 2.120 5.418 -11.517 1.00 95.50 100 THR A O 1
ATOM 828 N N . HIS A 1 101 ? 4.053 6.179 -12.342 1.00 95.31 101 HIS A N 1
ATOM 829 C CA . HIS A 1 101 ? 4.321 7.056 -11.202 1.00 95.31 101 HIS A CA 1
ATOM 830 C C . HIS A 1 101 ? 3.250 8.149 -11.057 1.00 95.31 101 HIS A C 1
ATOM 832 O O . HIS A 1 101 ? 2.702 8.335 -9.972 1.00 95.31 101 HIS A O 1
ATOM 838 N N . ARG A 1 102 ? 2.904 8.848 -12.148 1.00 95.69 102 ARG A N 1
ATOM 839 C CA . ARG A 1 102 ? 1.824 9.852 -12.143 1.00 95.69 102 ARG A CA 1
ATOM 840 C C . ARG A 1 102 ? 0.473 9.243 -11.780 1.00 95.69 102 ARG A C 1
ATOM 842 O O . ARG A 1 102 ? -0.272 9.830 -11.000 1.00 95.69 102 ARG A O 1
ATOM 849 N N . GLN A 1 103 ? 0.173 8.054 -12.291 1.00 96.38 103 GLN A N 1
ATOM 850 C CA . GLN A 1 103 ? -1.040 7.325 -11.940 1.00 96.38 103 GLN A CA 1
ATOM 851 C C . GLN A 1 103 ? -1.087 7.007 -10.439 1.00 96.38 103 GLN A C 1
ATOM 853 O O . GLN A 1 103 ? -2.115 7.232 -9.803 1.00 96.38 103 GLN A O 1
ATOM 858 N N . LEU A 1 104 ? 0.023 6.552 -9.849 1.00 96.31 104 LEU A N 1
ATOM 859 C CA . LEU A 1 104 ? 0.108 6.292 -8.412 1.00 96.31 104 LEU A CA 1
ATOM 860 C C . LEU A 1 104 ? -0.126 7.564 -7.581 1.00 96.31 104 LEU A C 1
ATOM 862 O O . LEU A 1 104 ? -0.832 7.506 -6.577 1.00 96.31 104 LEU A O 1
ATOM 866 N N . GLU A 1 105 ? 0.404 8.718 -8.000 1.00 96.31 105 GLU A N 1
ATOM 867 C CA . GLU A 1 105 ? 0.146 9.999 -7.323 1.00 96.31 105 GLU A CA 1
ATOM 868 C C . GLU A 1 105 ? -1.348 10.338 -7.282 1.00 96.31 105 GLU A C 1
ATOM 870 O O . GLU A 1 105 ? -1.859 10.700 -6.217 1.00 96.31 105 GLU A O 1
ATOM 875 N N . VAL A 1 106 ? -2.040 10.169 -8.414 1.00 96.88 106 VAL A N 1
ATOM 876 C CA . VAL A 1 106 ? -3.488 10.392 -8.529 1.00 96.88 106 VAL A CA 1
ATOM 877 C C . V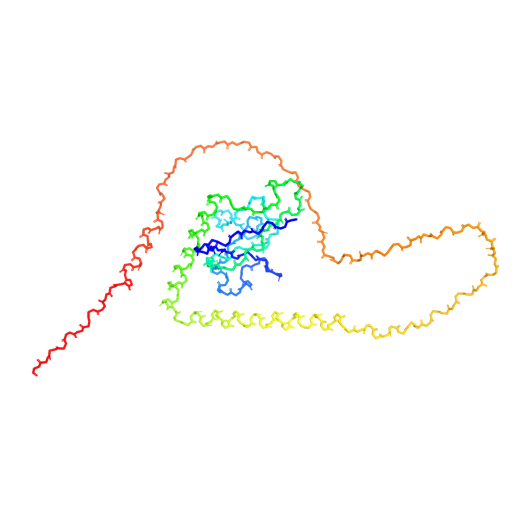AL A 1 106 ? -4.259 9.417 -7.642 1.00 96.88 106 VAL A C 1
ATOM 879 O O . VAL A 1 106 ? -5.167 9.834 -6.924 1.00 96.88 106 VAL A O 1
ATOM 882 N N . ILE A 1 107 ? -3.884 8.133 -7.637 1.00 97.62 107 ILE A N 1
ATOM 883 C CA . ILE A 1 107 ? -4.539 7.125 -6.793 1.00 97.62 107 ILE A CA 1
ATOM 884 C C . ILE A 1 107 ? -4.389 7.487 -5.313 1.00 97.62 107 ILE A C 1
ATOM 886 O O . ILE A 1 107 ? -5.381 7.474 -4.586 1.00 97.62 107 ILE A O 1
ATOM 890 N N . CYS A 1 108 ? -3.189 7.863 -4.863 1.0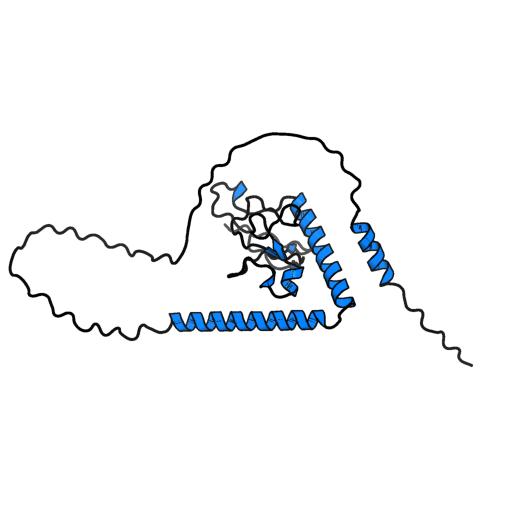0 97.56 108 CYS A N 1
ATOM 891 C CA . CYS A 1 108 ? -2.957 8.281 -3.478 1.00 97.56 108 CYS A CA 1
ATOM 892 C C . CYS A 1 108 ? -3.884 9.432 -3.059 1.00 97.56 108 CYS A C 1
ATOM 894 O O . CYS A 1 108 ? -4.481 9.398 -1.984 1.00 97.56 108 CYS A O 1
ATOM 896 N N . GLU A 1 109 ? -4.038 10.445 -3.913 1.00 96.88 109 GLU A N 1
ATOM 897 C CA . GLU A 1 109 ? -4.913 11.589 -3.638 1.00 96.88 109 GLU A CA 1
ATOM 898 C C . GLU A 1 109 ? -6.387 11.188 -3.591 1.00 96.88 109 GLU A C 1
ATOM 900 O O . GLU A 1 109 ? -7.104 11.572 -2.666 1.00 96.88 109 GLU A O 1
ATOM 905 N N . GLN A 1 110 ? -6.829 10.357 -4.537 1.00 97.62 110 GLN A N 1
ATOM 906 C CA . GLN A 1 110 ? -8.194 9.837 -4.559 1.00 97.62 110 GLN A CA 1
ATOM 907 C C . GLN A 1 110 ? -8.513 9.017 -3.304 1.00 97.62 110 GLN A C 1
ATOM 909 O O . GLN A 1 110 ? -9.582 9.200 -2.722 1.00 97.62 110 GLN A O 1
ATOM 914 N N . ARG A 1 111 ? -7.596 8.149 -2.851 1.00 97.19 111 ARG A N 1
ATOM 915 C CA . ARG A 1 111 ? -7.799 7.337 -1.639 1.00 97.19 111 ARG A CA 1
ATOM 916 C C . ARG A 1 111 ? -7.910 8.191 -0.381 1.00 97.19 111 ARG A C 1
ATOM 918 O O . ARG A 1 111 ? -8.782 7.921 0.441 1.00 97.19 111 ARG A O 1
ATOM 925 N N . ILE A 1 112 ? -7.094 9.239 -0.254 1.00 97.19 112 ILE A N 1
ATOM 926 C CA . ILE A 1 112 ? -7.180 10.177 0.876 1.00 97.19 112 ILE A CA 1
ATOM 927 C C . ILE A 1 112 ? -8.536 10.890 0.878 1.00 97.19 112 ILE A C 1
ATOM 929 O O . ILE A 1 112 ? -9.211 10.893 1.902 1.00 97.19 112 ILE A O 1
ATOM 933 N N . ILE A 1 113 ? -8.976 11.421 -0.267 1.00 97.44 113 ILE A N 1
ATOM 934 C CA . ILE A 1 113 ? -10.273 12.111 -0.378 1.00 97.44 113 ILE A CA 1
ATOM 935 C C . ILE A 1 113 ? -11.431 11.167 -0.028 1.00 97.44 113 ILE A C 1
ATOM 937 O O . ILE A 1 113 ? -12.334 11.539 0.721 1.00 97.44 113 ILE A O 1
ATOM 941 N N . GLN A 1 114 ? -11.405 9.936 -0.547 1.00 97.38 114 GLN A N 1
ATOM 942 C CA . GLN A 1 114 ? -12.404 8.915 -0.220 1.00 97.38 114 GLN A CA 1
ATOM 943 C C . GLN A 1 114 ? -12.417 8.618 1.281 1.00 97.38 114 GLN A C 1
ATOM 945 O O . GLN A 1 114 ? -13.483 8.558 1.890 1.00 97.38 114 GLN A O 1
ATOM 950 N N . TRP A 1 115 ? -11.241 8.463 1.888 1.00 97.31 115 TRP A N 1
ATOM 951 C CA . TRP A 1 115 ? -11.112 8.201 3.315 1.00 97.31 115 TRP A CA 1
ATOM 952 C C . TRP A 1 115 ? -11.642 9.352 4.175 1.00 97.31 115 TRP A C 1
ATOM 954 O O . TRP A 1 115 ? -12.394 9.109 5.117 1.00 97.31 115 TRP A O 1
ATOM 964 N N . GLU A 1 116 ? -11.306 10.597 3.836 1.00 97.44 116 GLU A N 1
ATOM 965 C CA . GLU A 1 116 ? -11.822 11.792 4.511 1.00 97.44 116 GLU A CA 1
ATOM 966 C C . GLU A 1 116 ? -13.349 11.870 4.430 1.00 97.44 116 GLU A C 1
ATOM 968 O O . GLU A 1 116 ? -13.999 12.116 5.445 1.00 97.44 116 GLU A O 1
ATOM 973 N N . ALA A 1 117 ? -13.929 11.592 3.258 1.00 97.94 117 ALA A N 1
ATOM 974 C CA . ALA A 1 117 ? -15.377 11.577 3.074 1.00 97.94 117 ALA A CA 1
ATOM 975 C C . ALA A 1 117 ? -16.064 10.514 3.947 1.00 97.94 117 ALA A C 1
ATOM 977 O O . ALA A 1 117 ? -17.082 10.801 4.572 1.00 97.94 117 ALA A O 1
ATOM 978 N N . ILE A 1 118 ? -15.488 9.312 4.044 1.00 97.31 118 ILE A N 1
ATOM 979 C CA . ILE A 1 118 ? -16.007 8.243 4.910 1.00 97.31 118 ILE A CA 1
ATOM 980 C C . ILE A 1 118 ? -15.922 8.651 6.384 1.00 97.31 118 ILE A C 1
ATOM 982 O O . ILE A 1 118 ? -16.880 8.473 7.128 1.00 97.31 118 ILE A O 1
ATOM 986 N N . CYS A 1 119 ? -14.806 9.249 6.803 1.00 97.31 119 CYS A N 1
ATOM 987 C CA . CYS A 1 119 ? -14.638 9.731 8.174 1.00 97.31 119 CYS A CA 1
ATOM 988 C C . CYS A 1 119 ? -15.600 10.865 8.537 1.00 97.31 119 CYS A C 1
ATOM 990 O O . CYS A 1 119 ? -15.956 11.005 9.703 1.00 97.31 119 CYS A O 1
ATOM 992 N N . ALA A 1 120 ? -15.988 11.691 7.564 1.00 97.69 120 ALA A N 1
ATOM 993 C CA . ALA A 1 120 ? -16.981 12.739 7.769 1.00 97.69 120 ALA A CA 1
ATOM 994 C C . ALA A 1 120 ? -18.400 12.169 7.934 1.00 97.69 120 ALA A C 1
ATOM 996 O O . ALA A 1 120 ? -19.215 12.771 8.625 1.00 97.69 120 ALA A O 1
ATOM 997 N N . GLN A 1 121 ? -18.691 11.023 7.310 1.00 98.38 121 GLN A N 1
ATOM 998 C CA . GLN A 1 121 ? -19.989 10.346 7.408 1.00 98.38 121 GLN A CA 1
ATOM 999 C C . GLN A 1 121 ? -20.117 9.498 8.683 1.00 98.38 121 GLN A C 1
ATOM 1001 O O . GLN A 1 121 ? -21.174 9.497 9.304 1.00 98.38 121 GLN A O 1
ATOM 1006 N N . ASP A 1 122 ? -19.053 8.795 9.082 1.00 98.31 122 ASP A N 1
ATOM 1007 C CA . ASP A 1 122 ? -19.002 7.965 10.293 1.00 98.31 122 ASP A CA 1
ATOM 1008 C C . ASP A 1 122 ? -17.794 8.380 11.157 1.00 98.31 122 ASP A C 1
ATOM 1010 O O . ASP A 1 122 ? -16.669 7.940 10.891 1.00 98.31 122 ASP A O 1
ATOM 1014 N N . PRO A 1 123 ? -17.994 9.190 12.217 1.00 96.75 123 PRO A N 1
ATOM 1015 C CA . PRO A 1 123 ? -16.913 9.618 13.105 1.00 96.75 123 PRO A CA 1
ATOM 1016 C C . PRO A 1 123 ? -16.176 8.459 13.796 1.00 96.75 123 PRO A C 1
ATOM 1018 O O . PRO A 1 123 ? -15.000 8.590 14.143 1.00 96.75 123 PRO A O 1
ATOM 1021 N N . ASN A 1 124 ? -16.831 7.305 13.961 1.00 98.19 124 ASN A N 1
ATOM 1022 C CA . ASN A 1 124 ? -16.266 6.150 14.656 1.00 98.19 124 ASN A CA 1
ATOM 1023 C C . ASN A 1 124 ? -15.401 5.269 13.743 1.00 98.19 124 ASN A C 1
ATOM 1025 O O . ASN A 1 124 ? -14.656 4.420 14.241 1.00 98.19 124 ASN A O 1
ATOM 1029 N N . VAL A 1 125 ? -15.441 5.470 12.419 1.00 97.94 125 VAL A N 1
ATOM 1030 C CA . VAL A 1 125 ? -14.727 4.616 11.454 1.00 97.94 125 VAL A CA 1
ATOM 1031 C C . VAL A 1 125 ? -13.219 4.593 11.698 1.00 97.94 125 VAL A C 1
ATOM 1033 O O . VAL A 1 125 ? -12.597 3.535 11.602 1.00 97.94 125 VAL A O 1
ATOM 1036 N N . LYS A 1 126 ? -12.623 5.736 12.070 1.00 97.19 126 LYS A N 1
ATOM 1037 C CA . LYS A 1 126 ? -11.181 5.839 12.344 1.00 97.19 126 LYS A CA 1
ATOM 1038 C C . LYS A 1 126 ? -10.790 4.958 13.524 1.00 97.19 126 LYS A C 1
ATOM 1040 O O . LYS A 1 126 ? -9.843 4.181 13.416 1.00 97.19 126 LYS A O 1
ATOM 1045 N N . GLN A 1 127 ? -11.538 5.072 14.620 1.00 98.19 127 GLN A N 1
ATOM 1046 C CA . GLN A 1 127 ? -11.290 4.314 15.840 1.00 98.19 127 GLN A CA 1
ATOM 1047 C C . GLN A 1 127 ? -11.507 2.817 15.597 1.00 98.19 127 GLN A C 1
ATOM 1049 O O . GLN A 1 127 ? -10.612 2.022 15.870 1.00 98.19 127 GLN A O 1
ATOM 1054 N N . ARG A 1 128 ? -12.622 2.442 14.955 1.00 98.19 128 ARG A N 1
ATOM 1055 C CA . ARG A 1 128 ? -12.933 1.051 14.587 1.00 98.19 128 ARG A CA 1
ATOM 1056 C C . ARG A 1 128 ? -11.831 0.416 13.735 1.00 98.19 128 ARG A C 1
ATOM 1058 O O . ARG A 1 128 ? -11.349 -0.670 14.056 1.00 98.19 128 ARG A O 1
ATOM 1065 N N . CYS A 1 129 ? -11.388 1.105 12.682 1.00 97.75 129 CYS A N 1
ATOM 1066 C CA . CYS A 1 129 ? -10.295 0.646 11.821 1.00 97.75 129 CYS A CA 1
ATOM 1067 C C . CYS A 1 129 ? -8.976 0.476 12.592 1.00 97.75 129 CYS A C 1
ATOM 1069 O O . CYS A 1 129 ? -8.234 -0.484 12.370 1.00 97.75 129 CYS A O 1
ATOM 1071 N N . TYR A 1 130 ? -8.667 1.411 13.493 1.00 97.12 130 TYR A N 1
ATOM 1072 C CA . TYR A 1 130 ? -7.452 1.376 14.301 1.00 97.12 130 TYR A CA 1
ATOM 1073 C C . TYR A 1 130 ? -7.457 0.221 15.308 1.00 97.12 130 TYR A C 1
ATOM 1075 O O . TYR A 1 130 ? -6.456 -0.493 15.427 1.00 97.12 130 TYR A O 1
ATOM 1083 N N . ASP A 1 131 ? -8.582 -0.013 15.979 1.00 98.00 131 ASP A N 1
ATOM 1084 C CA . ASP A 1 131 ? -8.738 -1.112 16.931 1.00 98.00 131 ASP A CA 1
ATOM 1085 C C . ASP A 1 131 ? -8.678 -2.471 16.230 1.00 98.00 131 ASP A C 1
ATOM 1087 O O . ASP A 1 131 ? -7.959 -3.367 16.685 1.00 98.00 131 ASP A O 1
ATOM 1091 N N . GLN A 1 132 ? -9.316 -2.602 15.062 1.00 97.31 132 GLN A N 1
ATOM 1092 C CA . GLN A 1 132 ? -9.201 -3.796 14.223 1.00 97.31 132 GLN A CA 1
ATOM 1093 C C . GLN A 1 132 ? -7.740 -4.063 13.824 1.00 97.31 132 GLN A C 1
ATOM 1095 O O . GLN A 1 132 ? -7.244 -5.183 13.968 1.00 97.31 132 GLN A O 1
ATOM 1100 N N . TYR A 1 133 ? -7.021 -3.034 13.365 1.00 95.69 133 TYR A N 1
ATOM 1101 C CA . TYR A 1 133 ? -5.607 -3.154 13.008 1.00 95.69 133 TYR A CA 1
ATOM 1102 C C . TYR A 1 133 ? -4.747 -3.593 14.203 1.00 95.69 133 TYR A C 1
ATOM 1104 O O . TYR A 1 133 ? -3.918 -4.498 14.069 1.00 95.69 133 TYR A O 1
ATOM 1112 N N . LYS A 1 134 ? -4.950 -3.000 15.389 1.00 96.44 134 LYS A N 1
ATOM 1113 C CA . LYS A 1 134 ? -4.247 -3.405 16.618 1.00 96.44 134 LYS A CA 1
ATOM 1114 C C . LYS A 1 134 ? -4.510 -4.859 16.980 1.00 96.44 134 LYS A C 1
ATOM 1116 O O . LYS A 1 134 ? -3.559 -5.570 17.309 1.00 96.44 134 LYS A O 1
ATOM 1121 N N . ALA A 1 135 ? -5.769 -5.289 16.929 1.00 96.31 135 ALA A N 1
ATOM 1122 C CA . ALA A 1 135 ? -6.157 -6.653 17.261 1.00 96.31 135 ALA A CA 1
ATOM 1123 C C . ALA A 1 135 ? -5.446 -7.660 16.345 1.00 96.31 135 ALA A C 1
ATOM 1125 O O . ALA A 1 135 ? -4.786 -8.578 16.835 1.00 96.31 135 ALA A O 1
ATOM 1126 N N . ILE A 1 136 ? -5.474 -7.424 15.029 1.00 92.62 136 ILE A N 1
ATOM 1127 C CA . ILE A 1 136 ? -4.780 -8.264 14.040 1.00 92.62 136 ILE A CA 1
ATOM 1128 C C . ILE A 1 136 ? -3.267 -8.264 14.292 1.00 92.62 136 ILE A C 1
ATOM 1130 O O . ILE A 1 136 ? -2.637 -9.321 14.328 1.00 92.62 136 ILE A O 1
ATOM 1134 N N . ARG A 1 137 ? -2.663 -7.093 14.528 1.00 92.38 137 ARG A N 1
ATOM 1135 C CA . ARG A 1 137 ? -1.224 -6.988 14.811 1.00 92.38 137 ARG A CA 1
ATOM 1136 C C . ARG A 1 137 ? -0.824 -7.782 16.058 1.00 92.38 137 ARG A C 1
ATOM 1138 O O . ARG A 1 137 ? 0.216 -8.441 16.037 1.00 92.38 137 ARG A O 1
ATOM 1145 N N . ARG A 1 138 ? -1.635 -7.741 17.121 1.00 95.81 138 ARG A N 1
ATOM 1146 C CA . ARG A 1 138 ? -1.415 -8.522 18.348 1.00 95.81 138 ARG A CA 1
ATOM 1147 C C . ARG A 1 138 ? -1.481 -10.023 18.066 1.00 95.81 138 ARG A C 1
ATOM 1149 O O . ARG A 1 138 ? -0.546 -10.734 18.412 1.00 95.81 138 ARG A O 1
ATOM 1156 N N . GLN A 1 139 ? -2.502 -10.481 17.341 1.00 93.44 139 GLN A N 1
ATOM 1157 C CA . GLN A 1 139 ? -2.629 -11.891 16.950 1.00 93.44 139 GLN A CA 1
ATOM 1158 C C . GLN A 1 139 ? -1.420 -12.387 16.142 1.00 93.44 139 GLN A C 1
ATOM 1160 O O . GLN A 1 139 ? -0.917 -13.483 16.384 1.00 93.44 139 GLN A O 1
ATOM 1165 N N . LEU A 1 140 ? -0.926 -11.588 15.189 1.00 89.75 140 LEU A N 1
ATOM 1166 C CA . LEU A 1 140 ? 0.257 -11.940 14.395 1.00 89.75 140 LEU A CA 1
ATOM 1167 C C . LEU A 1 140 ? 1.529 -12.019 15.247 1.00 89.75 140 LEU A C 1
ATOM 1169 O O . LEU A 1 140 ? 2.373 -12.887 15.016 1.00 89.75 140 LEU A O 1
ATOM 1173 N N . TYR A 1 141 ? 1.667 -11.128 16.230 1.00 92.69 141 TYR A N 1
ATOM 1174 C CA . TYR A 1 141 ? 2.770 -11.168 17.185 1.00 92.69 141 TYR A CA 1
ATOM 1175 C C . TYR A 1 141 ? 2.725 -12.439 18.040 1.00 92.69 141 TYR A C 1
ATOM 1177 O O . TYR A 1 141 ? 3.732 -13.144 18.128 1.00 92.69 141 TYR A O 1
ATOM 1185 N N . ASP A 1 142 ? 1.558 -12.772 18.594 1.00 95.50 142 ASP A N 1
ATOM 1186 C CA . ASP A 1 142 ? 1.375 -13.956 19.437 1.00 95.50 142 ASP A CA 1
ATOM 1187 C C . ASP A 1 142 ? 1.645 -15.249 18.650 1.00 95.50 142 ASP A C 1
ATOM 1189 O O . ASP A 1 142 ? 2.387 -16.111 19.123 1.00 95.50 142 ASP A O 1
ATOM 1193 N N . LYS A 1 143 ? 1.159 -15.347 17.401 1.00 91.81 143 LYS A N 1
ATOM 1194 C CA . LYS A 1 143 ? 1.466 -16.468 16.492 1.00 91.81 143 LYS A CA 1
ATOM 1195 C C . LYS A 1 143 ? 2.967 -16.610 16.243 1.00 91.81 143 LYS A C 1
ATOM 1197 O O . LYS A 1 143 ? 3.509 -17.700 16.390 1.00 91.81 143 LYS A O 1
ATOM 1202 N N . ARG A 1 144 ? 3.660 -15.512 15.916 1.00 91.94 144 ARG A N 1
ATOM 1203 C CA . ARG A 1 144 ? 5.114 -15.533 15.679 1.00 91.94 144 ARG A CA 1
ATOM 1204 C C . ARG A 1 144 ? 5.878 -15.970 16.928 1.00 91.94 144 ARG A C 1
ATOM 1206 O O . ARG A 1 144 ? 6.809 -16.765 16.822 1.00 91.94 144 ARG A O 1
ATOM 1213 N N . LYS A 1 145 ? 5.481 -15.468 18.100 1.00 94.81 145 LYS A N 1
ATOM 1214 C CA . LYS A 1 145 ? 6.081 -15.844 19.385 1.00 94.81 145 LYS A CA 1
ATOM 1215 C C . LYS A 1 145 ? 5.875 -17.334 19.677 1.00 94.81 145 LYS A C 1
ATOM 1217 O O . LYS A 1 145 ? 6.832 -17.998 20.063 1.00 94.81 145 LYS A O 1
ATOM 1222 N N . ALA A 1 146 ? 4.675 -17.865 19.437 1.00 94.50 146 ALA A N 1
ATOM 1223 C CA . ALA A 1 146 ? 4.375 -19.286 19.602 1.00 94.50 146 ALA A CA 1
ATOM 1224 C C . ALA A 1 146 ? 5.198 -20.169 18.643 1.00 94.50 146 ALA A C 1
ATOM 1226 O O . ALA A 1 146 ? 5.828 -21.129 19.087 1.00 94.50 146 ALA A O 1
ATOM 1227 N N . SER A 1 147 ? 5.293 -19.809 17.356 1.00 92.38 147 SER A N 1
ATOM 1228 C CA . SER A 1 147 ? 6.120 -20.541 16.382 1.00 92.38 147 SER A CA 1
ATOM 1229 C C . SER A 1 147 ? 7.602 -20.563 16.773 1.00 92.38 147 SER A C 1
ATOM 1231 O O . SER A 1 147 ? 8.257 -21.592 16.648 1.00 92.38 147 SER A O 1
ATOM 1233 N N . GLN A 1 148 ? 8.134 -19.462 17.312 1.00 92.75 148 GLN A N 1
ATOM 1234 C CA . GLN A 1 148 ? 9.524 -19.404 17.783 1.00 92.75 148 GLN A CA 1
ATOM 1235 C C . GLN A 1 148 ? 9.784 -20.263 19.029 1.00 92.75 148 GLN A C 1
ATOM 1237 O O . GLN A 1 148 ? 10.912 -20.709 19.233 1.00 92.75 148 GLN A O 1
ATOM 1242 N N . GLN A 1 149 ? 8.774 -20.494 19.872 1.00 92.62 149 GLN A N 1
ATOM 1243 C CA . GLN A 1 149 ? 8.906 -21.360 21.047 1.00 92.62 149 GLN A CA 1
ATOM 1244 C C . GLN A 1 149 ? 8.916 -22.847 20.674 1.00 92.62 149 GLN A C 1
ATOM 1246 O O . GLN A 1 149 ? 9.645 -23.610 21.303 1.00 92.62 149 GLN A O 1
ATOM 1251 N N . LEU A 1 150 ? 8.181 -23.251 19.631 1.00 90.12 150 LEU A N 1
ATOM 1252 C CA . LEU A 1 150 ? 8.188 -24.634 19.138 1.00 90.12 150 LEU A CA 1
ATOM 1253 C C . LEU A 1 150 ? 9.558 -25.048 18.585 1.00 90.12 150 LEU A C 1
ATOM 1255 O O . LEU A 1 150 ? 10.028 -26.135 18.898 1.00 90.12 150 LEU A O 1
ATOM 1259 N N . VAL A 1 151 ? 10.237 -24.162 17.847 1.00 88.25 151 VAL A N 1
ATOM 1260 C CA . VAL A 1 151 ? 11.580 -24.431 17.291 1.00 88.25 151 VAL A CA 1
ATOM 1261 C C . VAL A 1 151 ? 12.644 -24.575 18.387 1.00 88.25 151 VAL A C 1
ATOM 1263 O O . VAL A 1 151 ? 13.637 -25.272 18.209 1.00 88.25 151 VAL A O 1
ATOM 1266 N N . LYS A 1 152 ? 12.450 -23.921 19.539 1.00 82.62 152 LYS A N 1
ATOM 1267 C CA . LYS A 1 152 ? 13.413 -23.931 20.650 1.00 82.62 152 LYS A CA 1
ATOM 1268 C C . LYS A 1 152 ? 13.238 -25.089 21.620 1.00 82.62 152 LYS A C 1
ATOM 1270 O O . LYS A 1 152 ? 14.072 -25.208 22.512 1.00 82.62 152 LYS A O 1
ATOM 1275 N N . LYS A 1 153 ? 12.185 -25.906 21.508 1.00 72.38 153 LYS A N 1
ATOM 1276 C CA . LYS A 1 153 ? 12.044 -27.083 22.367 1.00 72.38 153 LYS A CA 1
ATOM 1277 C C . LYS A 1 153 ? 13.104 -28.082 21.886 1.00 72.38 153 LYS A C 1
ATOM 1279 O O . LYS A 1 153 ? 12.939 -28.618 20.792 1.00 72.38 153 LYS A O 1
ATOM 1284 N N . PRO A 1 154 ? 14.221 -28.273 22.619 1.00 70.88 154 PRO A N 1
ATOM 1285 C CA . PRO A 1 154 ? 15.215 -29.250 22.206 1.00 70.88 154 PRO A CA 1
ATOM 1286 C C . PRO A 1 154 ? 14.476 -30.577 22.095 1.00 70.88 154 PRO A C 1
ATOM 1288 O O . PRO A 1 154 ? 13.657 -30.872 22.971 1.00 70.88 154 PRO A O 1
ATOM 1291 N N . ASN A 1 155 ? 14.710 -31.331 21.020 1.00 64.56 155 ASN A N 1
ATOM 1292 C CA . ASN A 1 155 ? 14.286 -32.723 20.946 1.00 64.56 155 ASN A CA 1
ATOM 1293 C C . ASN A 1 155 ? 14.822 -33.399 22.209 1.00 64.56 155 ASN A C 1
ATOM 1295 O O . ASN A 1 155 ? 16.004 -33.732 22.291 1.00 64.56 155 ASN A O 1
ATOM 1299 N N . SER A 1 156 ? 13.966 -33.489 23.230 1.00 65.56 156 SER A N 1
ATOM 1300 C CA . SER A 1 156 ? 14.215 -34.241 24.443 1.00 65.56 156 SER A CA 1
ATOM 1301 C C . SER A 1 156 ? 14.558 -35.624 23.943 1.00 65.56 156 SER A C 1
ATOM 1303 O O . SER A 1 156 ? 13.762 -36.197 23.198 1.00 65.56 156 SER A O 1
ATOM 1305 N N . MET A 1 157 ? 15.807 -36.013 24.213 1.00 57.28 157 MET A N 1
ATOM 1306 C CA . MET A 1 157 ? 16.493 -37.187 23.694 1.00 57.28 157 MET A CA 1
ATOM 1307 C C . MET A 1 157 ? 15.493 -38.236 23.223 1.00 57.28 157 MET A C 1
ATOM 1309 O O . MET A 1 157 ? 14.865 -38.901 24.048 1.00 57.28 157 MET A O 1
ATOM 1313 N N . VAL A 1 158 ? 15.344 -38.381 21.901 1.00 64.44 158 VAL A N 1
ATOM 1314 C CA . VAL A 1 158 ? 14.815 -39.626 21.350 1.00 64.44 158 VAL A CA 1
ATOM 1315 C C . VAL A 1 158 ? 15.748 -40.681 21.911 1.00 64.44 158 VAL A C 1
ATOM 1317 O O . VAL A 1 158 ? 16.909 -40.769 21.515 1.00 64.44 158 VAL A O 1
ATOM 1320 N N . THR A 1 159 ? 15.275 -41.379 22.939 1.00 69.25 159 THR A N 1
ATOM 1321 C CA . THR A 1 159 ? 15.978 -42.514 23.503 1.00 69.25 159 THR A CA 1
ATOM 1322 C C . THR A 1 159 ? 15.984 -43.503 22.360 1.00 69.25 159 THR A C 1
ATOM 1324 O O . THR A 1 159 ? 14.941 -44.049 22.005 1.00 69.25 159 THR A O 1
ATOM 1327 N N . VAL A 1 160 ? 17.127 -43.611 21.687 1.00 68.00 160 VAL A N 1
ATOM 1328 C CA . VAL A 1 160 ? 17.355 -44.639 20.685 1.00 68.00 160 VAL A CA 1
ATOM 1329 C C . VAL A 1 160 ? 17.232 -45.942 21.458 1.00 68.00 160 VAL A C 1
ATOM 1331 O O . VAL A 1 160 ? 18.161 -46.352 22.150 1.00 68.00 160 VAL A O 1
ATOM 1334 N N . VAL A 1 161 ? 16.034 -46.529 21.437 1.00 69.56 161 VAL A N 1
ATOM 1335 C CA . VAL A 1 161 ? 15.803 -47.890 21.904 1.00 69.56 161 VAL A CA 1
ATOM 1336 C C . VAL A 1 161 ? 16.741 -48.729 21.057 1.00 69.56 161 VAL A C 1
ATOM 1338 O O . VAL A 1 161 ? 16.618 -48.742 19.832 1.00 69.56 161 VAL A O 1
ATOM 1341 N N . GLY A 1 162 ? 17.760 -49.282 21.713 1.00 58.28 162 GLY A N 1
ATOM 1342 C CA . GLY A 1 162 ? 18.884 -49.930 21.064 1.00 58.28 162 GLY A CA 1
ATOM 1343 C C . GLY A 1 162 ? 18.391 -50.940 20.044 1.00 58.28 162 GLY A C 1
ATOM 1344 O O . GLY A 1 162 ? 17.808 -51.959 20.407 1.00 58.28 162 GLY A O 1
ATOM 1345 N N . VAL A 1 163 ? 18.641 -50.654 18.768 1.00 69.94 163 VAL A N 1
ATOM 1346 C CA . VAL A 1 163 ? 18.689 -51.712 17.769 1.00 69.94 163 VAL A CA 1
ATOM 1347 C C . VAL A 1 163 ? 19.856 -52.600 18.206 1.00 69.94 163 VAL A C 1
ATOM 1349 O O . VAL A 1 163 ? 20.971 -52.081 18.350 1.00 69.94 163 VAL A O 1
ATOM 1352 N N . PRO A 1 164 ? 19.620 -53.887 18.508 1.00 70.44 164 PRO A N 1
ATOM 1353 C CA . PRO A 1 164 ? 20.694 -54.787 18.882 1.00 70.44 164 PRO A CA 1
ATOM 1354 C C . PRO A 1 164 ? 21.739 -54.805 17.756 1.00 70.44 164 PRO A C 1
ATOM 1356 O O . PRO A 1 164 ? 21.369 -54.747 16.579 1.00 70.44 164 PRO A O 1
ATOM 1359 N N . PRO A 1 165 ? 23.038 -54.820 18.094 1.00 67.56 165 PRO A N 1
ATOM 1360 C CA . PRO A 1 165 ? 24.093 -54.834 17.095 1.00 67.56 165 PRO A CA 1
ATOM 1361 C C . PRO A 1 165 ? 23.893 -56.044 16.171 1.00 67.56 165 PRO A C 1
ATOM 1363 O O . PRO A 1 165 ? 23.697 -57.148 16.677 1.00 67.56 165 PRO A O 1
ATOM 1366 N N . PRO A 1 166 ? 23.924 -55.866 14.838 1.00 68.44 166 PRO A N 1
ATOM 1367 C CA . PRO A 1 166 ? 23.912 -56.999 13.930 1.00 68.44 166 PRO A CA 1
ATOM 1368 C C . PRO A 1 166 ? 25.155 -57.844 14.202 1.00 68.44 166 PRO A C 1
ATOM 1370 O O . PRO A 1 166 ? 26.269 -57.315 14.298 1.00 68.44 166 PRO A O 1
ATOM 1373 N N . ASP A 1 167 ? 24.943 -59.147 14.355 1.00 64.56 167 ASP A N 1
ATOM 1374 C CA . ASP A 1 167 ? 25.997 -60.127 14.562 1.00 64.56 167 ASP A CA 1
ATOM 1375 C C . ASP A 1 167 ? 27.118 -59.924 13.537 1.00 64.56 167 ASP A C 1
ATOM 1377 O O . ASP A 1 167 ? 26.903 -59.904 12.321 1.00 64.56 167 ASP A O 1
ATOM 1381 N N . ARG A 1 168 ? 28.339 -59.733 14.050 1.00 52.91 168 ARG A N 1
ATOM 1382 C CA . ARG A 1 168 ? 29.554 -59.664 13.239 1.00 52.91 168 ARG A CA 1
ATOM 1383 C C . ARG A 1 168 ? 29.736 -61.003 12.537 1.00 52.91 168 ARG A C 1
ATOM 1385 O O . ARG A 1 168 ? 30.251 -61.948 13.130 1.00 52.91 168 ARG A O 1
ATOM 1392 N N . LEU A 1 169 ? 29.381 -61.061 11.259 1.00 66.69 169 LEU A N 1
ATOM 1393 C CA . LEU A 1 169 ? 29.869 -62.115 10.384 1.00 66.69 169 LEU A CA 1
ATOM 1394 C C . LEU A 1 169 ? 31.393 -61.962 10.219 1.00 66.69 169 LEU A C 1
ATOM 1396 O O . LEU A 1 169 ? 31.871 -60.870 9.895 1.00 66.69 169 LEU A O 1
ATOM 1400 N N . PRO A 1 170 ? 32.177 -63.029 10.442 1.00 60.41 170 PRO A N 1
ATOM 1401 C CA . PRO A 1 170 ? 33.604 -63.028 10.175 1.00 60.41 170 PRO A CA 1
ATOM 1402 C C . PRO A 1 170 ? 33.829 -63.260 8.678 1.00 60.41 170 PRO A C 1
ATOM 1404 O O . PRO A 1 170 ? 33.577 -64.348 8.170 1.00 60.41 170 PRO A O 1
A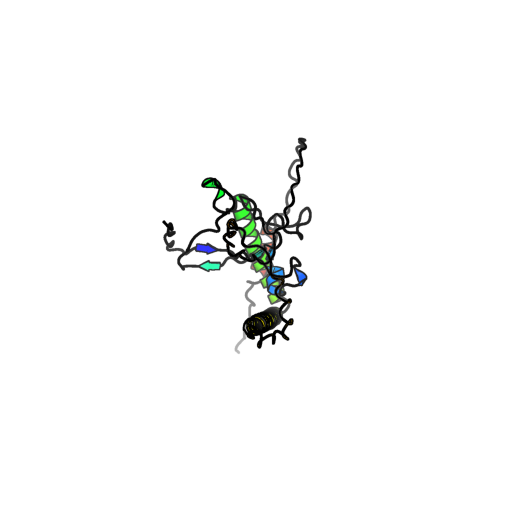TOM 1407 N N . GLY A 1 171 ? 34.327 -62.259 7.954 1.00 54.59 171 GLY A N 1
ATOM 1408 C CA . GLY A 1 171 ? 34.811 -62.506 6.597 1.00 54.59 171 GLY A CA 1
ATOM 1409 C C . GLY A 1 171 ? 35.066 -61.259 5.766 1.00 54.59 171 GLY A C 1
ATOM 1410 O O . GLY A 1 171 ? 34.134 -60.555 5.400 1.00 54.59 171 GLY A O 1
ATOM 1411 N N . GLY A 1 172 ? 36.331 -61.058 5.394 1.00 51.12 172 GLY A N 1
ATOM 1412 C CA . GLY A 1 172 ? 36.690 -60.304 4.191 1.00 51.12 172 GLY A CA 1
ATOM 1413 C C . GLY A 1 172 ? 37.280 -58.921 4.434 1.00 51.12 172 GLY A C 1
ATOM 1414 O O . GLY A 1 172 ? 36.605 -57.908 4.291 1.00 51.12 172 GLY A O 1
ATOM 1415 N N . TRP A 1 173 ? 38.581 -58.874 4.720 1.00 52.09 173 TRP A N 1
ATOM 1416 C CA . TRP A 1 173 ? 39.378 -57.664 4.535 1.00 52.09 173 TRP A CA 1
ATOM 1417 C C . TRP A 1 173 ? 39.634 -57.480 3.037 1.00 52.09 173 TRP A C 1
ATOM 1419 O O . TRP A 1 173 ? 40.472 -58.166 2.458 1.00 52.09 173 TRP A O 1
ATOM 1429 N N . GLY A 1 174 ? 38.901 -56.563 2.410 1.00 55.75 174 GLY A N 1
ATOM 1430 C CA . GLY A 1 174 ? 39.234 -56.018 1.097 1.00 55.75 174 GLY A CA 1
ATOM 1431 C C . GLY A 1 174 ? 39.683 -54.562 1.253 1.00 55.75 174 GLY A C 1
ATOM 1432 O O . GLY A 1 174 ? 38.880 -53.740 1.698 1.00 55.75 174 GLY A O 1
ATOM 1433 N N . PRO A 1 175 ? 40.931 -54.197 0.917 1.00 61.31 175 PRO A N 1
ATOM 1434 C CA . PRO A 1 175 ? 41.345 -52.805 0.897 1.00 61.31 175 PRO A CA 1
ATOM 1435 C C . PRO A 1 175 ? 40.874 -52.204 -0.426 1.00 61.31 175 PRO A C 1
ATOM 1437 O O . PRO A 1 175 ? 41.466 -52.504 -1.452 1.00 61.31 175 PRO A O 1
ATOM 1440 N N . ASN A 1 176 ? 39.768 -51.452 -0.412 1.00 58.56 176 ASN A N 1
ATOM 1441 C CA . ASN A 1 176 ? 39.428 -50.371 -1.357 1.00 58.56 176 ASN A CA 1
ATOM 1442 C C . ASN A 1 176 ? 37.991 -49.884 -1.094 1.00 58.56 176 ASN A C 1
ATOM 1444 O O . ASN A 1 176 ? 37.076 -50.146 -1.869 1.00 58.56 176 ASN A O 1
ATOM 1448 N N . ALA A 1 177 ? 37.781 -49.161 0.007 1.00 48.16 177 ALA A N 1
ATOM 1449 C CA . ALA A 1 177 ? 36.551 -48.403 0.225 1.00 48.16 177 ALA A CA 1
ATOM 1450 C C . ALA A 1 177 ? 36.886 -46.910 0.182 1.00 48.16 177 ALA A C 1
ATOM 1452 O O . ALA A 1 177 ? 37.361 -46.323 1.153 1.00 48.16 177 ALA A O 1
ATOM 1453 N N . VAL A 1 178 ? 36.667 -46.313 -0.990 1.00 62.59 178 VAL A N 1
ATOM 1454 C CA . VAL A 1 178 ? 36.632 -44.863 -1.186 1.00 62.59 178 VAL A CA 1
ATOM 1455 C C . VAL A 1 178 ? 35.528 -44.317 -0.285 1.00 62.59 178 VAL A C 1
ATOM 1457 O O . VAL A 1 178 ? 34.359 -44.646 -0.467 1.00 62.59 178 VAL A O 1
ATOM 1460 N N . THR A 1 179 ? 35.888 -43.507 0.705 1.00 51.56 179 THR A N 1
ATOM 1461 C CA . THR A 1 179 ? 34.920 -42.799 1.540 1.00 51.56 179 THR A CA 1
ATOM 1462 C C . THR A 1 179 ? 34.258 -41.696 0.707 1.00 51.56 179 THR A C 1
ATOM 1464 O O . THR A 1 179 ? 34.941 -40.759 0.282 1.00 51.56 179 THR A O 1
ATOM 1467 N N . PRO A 1 180 ? 32.937 -41.743 0.447 1.00 50.03 180 PRO A N 1
ATOM 1468 C CA . PRO A 1 180 ? 32.259 -40.596 -0.125 1.00 50.03 180 PRO A CA 1
ATOM 1469 C C . PRO A 1 180 ? 32.245 -39.486 0.926 1.00 50.03 180 PRO A C 1
ATOM 1471 O O . PRO A 1 180 ? 31.729 -39.635 2.035 1.00 50.03 180 PRO A O 1
ATOM 1474 N N . LYS A 1 181 ? 32.854 -38.358 0.570 1.00 53.56 181 LYS A N 1
ATOM 1475 C CA . LYS A 1 181 ? 32.827 -37.118 1.338 1.00 53.56 181 LYS A CA 1
ATOM 1476 C C . LYS A 1 181 ? 31.379 -36.624 1.377 1.00 53.56 181 LYS A C 1
ATOM 1478 O O . LYS A 1 181 ? 30.919 -35.986 0.435 1.00 53.56 181 LYS A O 1
ATOM 1483 N N . VAL A 1 182 ? 30.655 -36.964 2.442 1.00 49.34 182 VAL A N 1
ATOM 1484 C CA . VAL A 1 182 ? 29.300 -36.467 2.706 1.00 49.34 182 VAL A CA 1
ATOM 1485 C C . VAL A 1 182 ? 29.395 -34.955 2.883 1.00 49.34 182 VAL A C 1
ATOM 1487 O O . VAL A 1 182 ? 29.871 -34.460 3.903 1.00 49.34 182 VAL A O 1
ATOM 1490 N N . GLN A 1 183 ? 29.002 -34.211 1.851 1.00 45.88 183 GLN A N 1
ATOM 1491 C CA . GLN A 1 183 ? 28.754 -32.784 1.986 1.00 45.88 183 GLN A CA 1
ATOM 1492 C C . GLN A 1 183 ? 27.446 -32.602 2.766 1.00 45.88 183 GLN A C 1
ATOM 1494 O O . GLN A 1 183 ? 26.483 -33.324 2.498 1.00 45.88 183 GLN A O 1
ATOM 1499 N N . PRO A 1 184 ? 27.386 -31.670 3.731 1.00 41.69 184 PRO A N 1
ATOM 1500 C CA . PRO A 1 184 ? 26.138 -31.348 4.398 1.00 41.69 184 PRO A CA 1
ATOM 1501 C C . PRO A 1 184 ? 25.154 -30.808 3.357 1.00 41.69 184 PRO A C 1
ATOM 1503 O O . PRO A 1 184 ? 25.349 -29.733 2.792 1.00 41.69 184 PRO A O 1
ATOM 1506 N N . ILE A 1 185 ? 24.104 -31.584 3.097 1.00 38.53 185 ILE A N 1
ATOM 1507 C CA . ILE A 1 185 ? 22.918 -31.126 2.384 1.00 38.53 185 ILE A CA 1
ATOM 1508 C C . ILE A 1 185 ? 22.279 -30.074 3.288 1.00 38.53 185 ILE A C 1
ATOM 1510 O O . ILE A 1 185 ? 21.686 -30.398 4.318 1.00 38.53 185 ILE A O 1
ATOM 1514 N N . CYS A 1 186 ? 22.448 -28.803 2.931 1.00 34.41 186 CYS A N 1
ATOM 1515 C CA . CYS A 1 186 ? 21.597 -27.744 3.440 1.00 34.41 186 CYS A CA 1
ATOM 1516 C C . CYS A 1 186 ? 20.169 -28.090 3.017 1.00 34.41 186 CYS A C 1
ATOM 1518 O O . CYS A 1 186 ? 19.837 -28.053 1.834 1.00 34.41 186 CYS A O 1
ATOM 1520 N N . LEU A 1 187 ? 19.352 -28.482 3.991 1.00 33.19 187 LEU A N 1
ATOM 1521 C CA . LEU A 1 187 ? 17.916 -28.618 3.838 1.00 33.19 187 LEU A CA 1
ATOM 1522 C C . LEU A 1 187 ? 17.362 -27.199 3.629 1.00 33.19 187 LEU A C 1
ATOM 1524 O O . LEU A 1 187 ? 17.062 -26.491 4.589 1.00 33.19 187 LEU A O 1
ATOM 1528 N N . GLU A 1 188 ? 17.330 -26.743 2.376 1.00 37.47 188 GLU A N 1
ATOM 1529 C CA . GLU A 1 188 ? 16.561 -25.565 1.996 1.00 37.47 188 GLU A CA 1
ATOM 1530 C C . GLU A 1 188 ? 15.080 -25.926 2.108 1.00 37.47 188 GLU A C 1
ATOM 1532 O O . GLU A 1 188 ? 14.508 -26.665 1.307 1.00 37.47 188 GLU A O 1
ATOM 1537 N N . ASP A 1 189 ? 14.497 -25.448 3.199 1.00 33.72 189 ASP A N 1
ATOM 1538 C CA . ASP A 1 189 ? 13.081 -25.510 3.498 1.00 33.72 189 ASP A CA 1
ATOM 1539 C C . ASP A 1 189 ? 12.303 -24.639 2.494 1.00 33.72 189 ASP A C 1
ATOM 1541 O O . ASP A 1 189 ? 12.456 -23.420 2.459 1.00 33.72 189 ASP A O 1
ATOM 1545 N N . SER A 1 190 ? 11.536 -25.327 1.644 1.00 38.94 190 SER A N 1
ATOM 1546 C CA . SER A 1 190 ? 10.317 -24.923 0.926 1.00 38.94 190 SER A CA 1
ATOM 1547 C C . SER A 1 190 ? 10.136 -23.438 0.505 1.00 38.94 190 SER A C 1
ATOM 1549 O O . SER A 1 190 ? 9.965 -22.527 1.303 1.00 38.94 190 SER A O 1
ATOM 1551 N N . GLY A 1 191 ? 9.995 -23.100 -0.776 1.00 30.27 191 GLY A N 1
ATOM 1552 C CA . GLY A 1 191 ? 9.890 -23.951 -1.943 1.00 30.27 191 GLY A CA 1
ATOM 1553 C C . GLY A 1 191 ? 9.956 -23.152 -3.239 1.00 30.27 191 GLY A C 1
ATOM 1554 O O . GLY A 1 191 ? 9.474 -22.023 -3.349 1.00 30.27 191 GLY A O 1
ATOM 1555 N N . GLU A 1 192 ? 10.537 -23.795 -4.237 1.00 32.94 192 GLU A N 1
ATOM 1556 C CA . GLU A 1 192 ? 10.302 -23.497 -5.636 1.00 32.94 192 GLU A CA 1
ATOM 1557 C C . GLU A 1 192 ? 9.267 -24.486 -6.163 1.00 32.94 192 GLU A C 1
ATOM 1559 O O . GLU A 1 192 ? 9.380 -25.692 -5.949 1.00 32.94 192 GLU A O 1
ATOM 1564 N N . GLN A 1 193 ? 8.311 -23.993 -6.946 1.00 29.02 193 GLN A N 1
ATOM 1565 C CA . GLN A 1 193 ? 7.941 -24.732 -8.141 1.00 29.02 193 GLN A CA 1
ATOM 1566 C C . GLN A 1 193 ? 7.829 -23.778 -9.327 1.00 29.02 193 GLN A C 1
ATOM 1568 O O . GLN A 1 193 ? 7.099 -22.786 -9.326 1.00 29.02 193 GLN A O 1
ATOM 1573 N N . SER A 1 194 ? 8.671 -24.106 -10.299 1.00 25.80 194 SER A N 1
ATOM 1574 C CA . SER A 1 194 ? 8.826 -23.551 -11.632 1.00 25.80 194 SER A CA 1
ATOM 1575 C C . SER A 1 194 ? 7.554 -23.718 -12.463 1.00 25.80 194 SER A C 1
ATOM 1577 O O . SER A 1 194 ? 6.920 -24.769 -12.417 1.00 25.80 194 SER A O 1
ATOM 1579 N N . TYR A 1 195 ? 7.241 -22.712 -13.281 1.00 26.11 195 TYR A N 1
ATOM 1580 C CA . TYR A 1 195 ? 6.415 -22.889 -14.470 1.00 26.11 195 TYR A CA 1
ATOM 1581 C C . TYR A 1 195 ? 7.099 -22.223 -15.661 1.00 26.11 195 TYR A C 1
ATOM 1583 O O . TYR A 1 195 ? 7.429 -21.037 -15.633 1.00 26.11 195 TYR A O 1
ATOM 1591 N N . VAL A 1 196 ? 7.282 -23.017 -16.712 1.00 27.31 196 VAL A N 1
ATOM 1592 C CA . VAL A 1 196 ? 7.632 -22.578 -18.061 1.00 27.31 196 VAL A CA 1
ATOM 1593 C C . VAL A 1 196 ? 6.319 -22.413 -18.823 1.00 27.31 196 VAL A C 1
ATOM 1595 O O . VAL A 1 196 ? 5.518 -23.343 -18.859 1.00 27.31 196 VAL A O 1
ATOM 1598 N N . ALA A 1 197 ? 6.098 -21.260 -19.449 1.00 25.61 197 ALA A N 1
ATOM 1599 C CA . ALA A 1 197 ? 5.051 -21.101 -20.452 1.00 25.61 197 ALA A CA 1
ATOM 1600 C C . ALA A 1 197 ? 5.561 -20.220 -21.598 1.00 25.61 197 ALA A C 1
ATOM 1602 O O . ALA A 1 197 ? 5.857 -19.041 -21.420 1.00 25.61 197 ALA A O 1
ATOM 1603 N N . ASN A 1 198 ? 5.664 -20.835 -22.775 1.00 27.08 198 ASN A N 1
ATOM 1604 C CA . ASN A 1 198 ? 5.711 -20.169 -24.070 1.00 27.08 198 ASN A CA 1
ATOM 1605 C C . ASN A 1 198 ? 4.312 -19.634 -24.393 1.00 27.08 198 ASN A C 1
ATOM 1607 O O . ASN A 1 198 ? 3.366 -20.417 -24.376 1.00 27.08 198 ASN A O 1
ATOM 1611 N N . VAL A 1 199 ? 4.196 -18.368 -24.798 1.00 26.61 199 VAL A N 1
ATOM 1612 C CA . VAL A 1 199 ? 3.093 -17.910 -25.656 1.00 26.61 199 VAL A CA 1
ATOM 1613 C C . VAL A 1 199 ? 3.651 -16.926 -26.684 1.00 26.61 199 VAL A C 1
ATOM 1615 O O . VAL A 1 199 ? 4.161 -15.862 -26.346 1.00 26.61 199 VAL A O 1
ATOM 1618 N N . LYS A 1 200 ? 3.564 -17.334 -27.952 1.00 29.23 200 LYS A N 1
ATOM 1619 C CA . LYS A 1 200 ? 3.602 -16.485 -29.147 1.00 29.23 200 LYS A CA 1
ATOM 1620 C C . LYS A 1 200 ? 2.168 -16.083 -29.516 1.00 29.23 200 LYS A C 1
ATOM 1622 O O . LYS A 1 200 ? 1.243 -16.838 -29.218 1.00 29.23 200 LYS A O 1
ATOM 1627 N N . SER A 1 201 ? 2.075 -15.012 -30.308 1.00 28.20 201 SER A N 1
ATOM 1628 C CA . SER A 1 201 ? 0.926 -14.465 -31.067 1.00 28.20 201 SER A CA 1
ATOM 1629 C C . SER A 1 201 ? 0.392 -13.172 -30.465 1.00 28.20 201 SER A C 1
ATOM 1631 O O . SER A 1 201 ? 0.311 -13.049 -29.250 1.00 28.20 201 SER A O 1
ATOM 1633 N N . SER A 1 202 ? -0.032 -12.183 -31.235 1.00 27.75 202 SER A N 1
ATOM 1634 C CA . SER A 1 202 ? 0.154 -11.806 -32.642 1.00 27.75 202 SER A CA 1
ATOM 1635 C C . SER A 1 202 ? -0.403 -10.381 -32.735 1.00 27.75 202 SER A C 1
ATOM 1637 O O . SER A 1 202 ? -1.111 -9.927 -31.835 1.00 27.75 202 SER A O 1
ATOM 1639 N N . GLU A 1 203 ? -0.042 -9.674 -33.792 1.00 37.34 203 GLU A N 1
ATOM 1640 C CA . GLU A 1 203 ? -0.558 -8.353 -34.144 1.00 37.34 203 GLU A CA 1
ATOM 1641 C C . GLU A 1 203 ? -2.094 -8.357 -34.256 1.00 37.34 203 GLU A C 1
ATOM 1643 O O . GLU A 1 203 ? -2.673 -9.355 -34.676 1.00 37.34 203 GLU A O 1
ATOM 1648 N N . ASP A 1 204 ? -2.747 -7.263 -33.852 1.00 31.30 204 ASP A N 1
ATOM 1649 C CA . ASP A 1 204 ? -3.547 -6.463 -34.787 1.00 31.30 204 ASP A CA 1
ATOM 1650 C C . ASP A 1 204 ? -4.029 -5.147 -34.162 1.00 31.30 204 ASP A C 1
ATOM 1652 O O . ASP A 1 204 ? -4.400 -5.048 -32.990 1.00 31.30 204 ASP A O 1
ATOM 1656 N N . ALA A 1 205 ? -3.955 -4.111 -34.990 1.00 38.56 205 ALA A N 1
ATOM 1657 C CA . ALA A 1 205 ? -4.323 -2.741 -34.702 1.00 38.56 205 ALA A CA 1
ATOM 1658 C C . ALA A 1 205 ? -5.835 -2.521 -34.839 1.00 38.56 205 ALA A C 1
ATOM 1660 O O . ALA A 1 205 ? -6.464 -3.039 -35.755 1.00 38.56 205 ALA A O 1
ATOM 1661 N N . SER A 1 206 ? -6.386 -1.616 -34.032 1.00 34.62 206 SER A N 1
ATOM 1662 C CA . SER A 1 206 ? -7.487 -0.769 -34.494 1.00 34.62 206 SER A CA 1
ATOM 1663 C C . SER A 1 206 ? -7.560 0.514 -33.676 1.00 34.62 206 SER A C 1
ATOM 1665 O O . SER A 1 206 ? -7.726 0.506 -32.456 1.00 34.62 206 SER A O 1
ATOM 1667 N N . ASP A 1 207 ? -7.410 1.603 -34.416 1.00 41.12 207 ASP A N 1
ATOM 1668 C CA . ASP A 1 207 ? -7.580 2.998 -34.053 1.00 41.12 207 ASP A CA 1
ATOM 1669 C C . ASP A 1 207 ? -9.006 3.244 -33.525 1.00 41.12 207 ASP A C 1
ATOM 1671 O O . ASP A 1 207 ? -9.996 2.855 -34.146 1.00 41.12 207 ASP A O 1
ATOM 1675 N N . THR A 1 208 ? -9.144 3.842 -32.342 1.00 40.34 208 THR A N 1
ATOM 1676 C CA . THR A 1 208 ? -10.445 4.282 -31.820 1.00 40.34 208 THR A CA 1
ATOM 1677 C C . THR A 1 208 ? -10.258 5.593 -31.073 1.00 40.34 208 THR A C 1
ATOM 1679 O O . THR A 1 208 ? -9.520 5.675 -30.091 1.00 40.34 208 THR A O 1
ATOM 1682 N N . GLN A 1 209 ? -10.935 6.629 -31.564 1.00 35.75 209 GLN A N 1
ATOM 1683 C CA . GLN A 1 209 ? -10.859 7.986 -31.037 1.00 35.75 209 GLN A CA 1
ATOM 1684 C C . GLN A 1 209 ? -11.295 8.088 -29.563 1.00 35.75 209 GLN A C 1
ATOM 1686 O O . GLN A 1 209 ? -12.247 7.418 -29.147 1.00 35.75 209 GLN A O 1
ATOM 1691 N N . PRO A 1 210 ? -10.655 8.962 -28.762 1.00 37.88 210 PRO A N 1
ATOM 1692 C CA . PRO A 1 210 ? -11.006 9.131 -27.361 1.00 37.88 210 PRO A CA 1
ATOM 1693 C C . PRO A 1 210 ? -12.324 9.903 -27.216 1.00 37.88 210 PRO A C 1
ATOM 1695 O O . PRO A 1 210 ? -12.395 11.107 -27.457 1.00 37.88 210 PRO A O 1
ATOM 1698 N N . LYS A 1 211 ? -13.366 9.199 -26.760 1.00 43.66 211 LYS A N 1
ATOM 1699 C CA . LYS A 1 211 ? -14.567 9.807 -26.173 1.00 43.66 211 LYS A CA 1
ATOM 1700 C C . LYS A 1 211 ? -14.171 10.621 -24.939 1.00 43.66 211 LYS A C 1
ATOM 1702 O O . LYS A 1 211 ? -13.361 10.164 -24.130 1.00 43.66 211 LYS A O 1
ATOM 1707 N N . GLU A 1 212 ? -14.760 11.809 -24.810 1.00 41.16 212 GLU A N 1
ATOM 1708 C CA . GLU A 1 212 ? -14.584 12.728 -23.686 1.00 41.16 212 GLU A CA 1
ATOM 1709 C C . GLU A 1 212 ? -14.631 11.986 -22.348 1.00 41.16 212 GLU A C 1
ATOM 1711 O O . GLU A 1 212 ? -15.646 11.423 -21.932 1.00 41.16 212 GLU A O 1
ATOM 1716 N N . THR A 1 213 ? -13.488 11.964 -21.672 1.00 39.41 213 THR A N 1
ATOM 1717 C CA . THR A 1 213 ? -13.365 11.356 -20.358 1.00 39.41 213 THR A CA 1
ATOM 1718 C C . THR A 1 213 ? -13.900 12.334 -19.325 1.00 39.41 213 THR A C 1
ATOM 1720 O O . THR A 1 213 ? -13.403 13.447 -19.156 1.00 39.41 213 THR A O 1
ATOM 1723 N N . HIS A 1 214 ? -14.934 11.891 -18.616 1.00 44.97 214 HIS A N 1
ATOM 1724 C CA . HIS A 1 214 ? -15.440 12.500 -17.394 1.00 44.97 214 HIS A CA 1
ATOM 1725 C C . HIS A 1 214 ? -14.257 12.777 -16.451 1.00 44.97 214 HIS A C 1
ATOM 1727 O O . HIS A 1 214 ? -13.727 11.860 -15.831 1.00 44.97 214 HIS A O 1
ATOM 1733 N N . ASN A 1 215 ? -13.799 14.030 -16.376 1.00 42.22 215 ASN A N 1
ATOM 1734 C CA . ASN A 1 215 ? -12.611 14.390 -15.608 1.00 42.22 215 ASN A CA 1
ATOM 1735 C C . ASN A 1 215 ? -12.929 14.339 -14.097 1.00 42.22 215 ASN A C 1
ATOM 1737 O O . ASN A 1 215 ? -13.640 15.220 -13.594 1.00 42.22 215 ASN A O 1
ATOM 1741 N N . PRO A 1 216 ? -12.404 13.357 -13.337 1.00 46.75 216 PRO A N 1
ATOM 1742 C CA . PRO A 1 216 ? -12.707 13.207 -11.914 1.00 46.75 216 PRO A CA 1
ATOM 1743 C C . PRO A 1 216 ? -12.191 14.384 -11.069 1.00 46.75 216 PRO A C 1
ATOM 1745 O O . PRO A 1 216 ? -12.665 14.591 -9.951 1.00 46.75 216 PRO A O 1
ATOM 1748 N N . LEU A 1 217 ? -11.285 15.217 -11.601 1.00 43.72 217 LEU A N 1
ATOM 1749 C CA . LEU A 1 217 ? -10.784 16.416 -10.921 1.00 43.72 217 LEU A CA 1
ATOM 1750 C C . LEU A 1 217 ? -11.872 17.485 -10.715 1.00 43.72 217 LEU A C 1
ATOM 1752 O O . LEU A 1 217 ? -11.806 18.248 -9.746 1.00 43.72 217 LEU A O 1
ATOM 1756 N N . ASN A 1 218 ? -12.911 17.518 -11.559 1.00 46.78 218 ASN A N 1
ATOM 1757 C CA . ASN A 1 218 ? -14.012 18.478 -11.415 1.00 46.78 218 ASN A CA 1
ATOM 1758 C C . ASN A 1 218 ? -14.947 18.138 -10.241 1.00 46.78 218 ASN A C 1
ATOM 1760 O O . ASN A 1 218 ? -15.493 19.042 -9.607 1.00 46.78 218 ASN A O 1
ATOM 1764 N N . VAL A 1 219 ? -15.069 16.858 -9.873 1.00 51.81 219 VAL A N 1
ATOM 1765 C CA . VAL A 1 219 ? -15.833 16.435 -8.685 1.00 51.81 219 VAL A CA 1
ATOM 1766 C C . VAL A 1 219 ? -15.102 16.847 -7.398 1.00 51.81 219 VAL A C 1
ATOM 1768 O O . VAL A 1 219 ? -15.725 17.327 -6.450 1.00 51.81 219 VAL A O 1
ATOM 1771 N N . VAL A 1 220 ? -13.766 16.767 -7.388 1.00 50.28 220 VAL A N 1
ATOM 1772 C CA . VAL A 1 220 ? -12.923 17.085 -6.219 1.00 50.28 220 VAL A CA 1
ATOM 1773 C C . VAL A 1 220 ? -12.984 18.569 -5.832 1.00 50.28 220 VAL A C 1
ATOM 1775 O O . VAL A 1 220 ? -13.084 18.896 -4.645 1.00 50.28 220 VAL A O 1
ATOM 1778 N N . ARG A 1 221 ? -13.001 19.489 -6.808 1.00 54.41 221 ARG A N 1
ATOM 1779 C CA . ARG A 1 221 ? -13.160 20.934 -6.531 1.00 54.41 221 ARG A CA 1
ATOM 1780 C C . ARG A 1 221 ? -14.524 21.271 -5.914 1.00 54.41 221 ARG A C 1
ATOM 1782 O O . ARG A 1 221 ? -14.623 22.195 -5.102 1.00 54.41 221 ARG A O 1
ATOM 1789 N N . ARG A 1 222 ? -15.568 20.503 -6.240 1.00 51.88 222 ARG A N 1
ATOM 1790 C CA . ARG A 1 222 ? -16.935 20.721 -5.738 1.00 51.88 222 ARG A CA 1
ATOM 1791 C C . ARG A 1 222 ? -17.125 20.271 -4.284 1.00 51.88 222 ARG A C 1
ATOM 1793 O O . ARG A 1 222 ? -17.935 20.855 -3.574 1.00 51.88 222 ARG A O 1
ATOM 1800 N N . ILE A 1 223 ? -16.366 19.274 -3.823 1.00 51.97 223 ILE A N 1
ATOM 1801 C CA . ILE A 1 223 ? -16.439 18.789 -2.432 1.00 51.97 223 ILE A CA 1
ATOM 1802 C C . ILE A 1 223 ? -15.659 19.715 -1.485 1.00 51.97 223 ILE A C 1
ATOM 1804 O O . ILE A 1 223 ? -16.183 20.106 -0.444 1.00 51.97 223 ILE A O 1
ATOM 1808 N N . ARG A 1 224 ? -14.448 20.154 -1.864 1.00 50.41 224 ARG A N 1
ATOM 1809 C CA . ARG A 1 224 ? -13.643 21.074 -1.030 1.00 50.41 224 ARG A CA 1
ATOM 1810 C C . ARG A 1 224 ? -14.273 22.460 -0.853 1.00 50.41 224 ARG A C 1
ATOM 1812 O O . ARG A 1 224 ? -14.078 23.072 0.190 1.00 50.41 224 ARG A O 1
ATOM 1819 N N . SER A 1 225 ? -15.036 22.946 -1.834 1.00 57.22 225 SER A N 1
ATOM 1820 C CA . SER A 1 225 ? -15.742 24.233 -1.728 1.00 57.22 225 SER A CA 1
ATOM 1821 C C . SER A 1 225 ? -16.952 24.180 -0.789 1.00 57.22 225 SER A C 1
ATOM 1823 O O . SER A 1 225 ? -17.218 25.164 -0.107 1.00 57.22 225 SER A O 1
ATOM 1825 N N . LYS A 1 226 ? -17.639 23.034 -0.675 1.00 55.19 226 LYS A N 1
ATOM 1826 C CA . LYS A 1 226 ? -18.785 22.873 0.239 1.00 55.19 226 LYS A CA 1
ATOM 1827 C C . LYS A 1 226 ? -18.399 22.752 1.717 1.00 55.19 226 LYS A C 1
ATOM 1829 O O . LYS A 1 226 ? -19.184 23.136 2.571 1.00 55.19 226 LYS A O 1
ATOM 1834 N N . LEU A 1 227 ? -17.199 22.261 2.029 1.00 52.19 227 LEU A N 1
ATOM 1835 C CA . LEU A 1 227 ? -16.724 22.117 3.416 1.00 52.19 227 LEU A CA 1
ATOM 1836 C C . LEU A 1 227 ? -16.113 23.402 4.002 1.00 52.19 227 LEU A C 1
ATOM 1838 O O . LEU A 1 227 ? -15.721 23.414 5.164 1.00 52.19 227 LEU A O 1
ATOM 1842 N N . ARG A 1 228 ? -16.006 24.480 3.214 1.00 52.84 228 ARG A N 1
ATOM 1843 C CA . ARG A 1 228 ? -15.354 25.737 3.622 1.00 52.84 228 ARG A CA 1
ATOM 1844 C C . ARG A 1 228 ? -16.304 26.931 3.695 1.00 52.84 228 ARG A C 1
ATOM 1846 O O . ARG A 1 228 ? -15.838 28.066 3.697 1.00 52.84 228 ARG A O 1
ATOM 1853 N N . SER A 1 229 ? -17.614 26.696 3.736 1.00 54.72 229 SER A N 1
ATOM 1854 C CA . SER A 1 229 ? -18.590 27.755 3.987 1.00 54.72 229 SER A CA 1
ATOM 1855 C C . SER A 1 229 ? -18.601 28.083 5.486 1.00 54.72 229 SER A C 1
ATOM 1857 O O . SER A 1 229 ? -18.990 27.224 6.277 1.00 54.72 229 SER A O 1
ATOM 1859 N N . PRO A 1 230 ? -18.165 29.284 5.908 1.00 54.19 230 PRO A N 1
ATOM 1860 C CA . PRO A 1 230 ? -18.280 29.695 7.299 1.00 54.19 230 PRO A CA 1
ATOM 1861 C C . PRO A 1 230 ? -19.763 29.801 7.665 1.00 54.19 230 PRO A C 1
ATOM 1863 O O . PRO A 1 230 ? -20.519 30.547 7.041 1.00 54.19 230 PRO A O 1
ATOM 1866 N N . SER A 1 231 ? -20.168 29.039 8.680 1.00 61.53 231 SER A N 1
ATOM 1867 C CA . SER A 1 231 ? -21.427 29.233 9.394 1.00 61.53 231 SER A CA 1
ATOM 1868 C C . SER A 1 231 ? -21.448 30.664 9.934 1.00 61.53 231 SER A C 1
ATOM 1870 O O . SER A 1 231 ? -20.768 30.960 10.916 1.00 61.53 231 SER A O 1
ATOM 1872 N N . LYS A 1 232 ? -22.185 31.570 9.281 1.00 64.19 232 LYS A N 1
ATOM 1873 C CA . LYS A 1 232 ? -22.515 32.876 9.858 1.00 64.19 232 LYS A CA 1
ATOM 1874 C C . LYS A 1 232 ? -23.361 32.611 11.103 1.00 64.19 232 LYS A C 1
ATOM 1876 O O . LYS A 1 232 ? -24.520 32.227 10.982 1.00 64.19 232 LYS A O 1
ATOM 1881 N N . GLY A 1 233 ? -22.748 32.750 12.276 1.00 69.88 233 GLY A N 1
ATOM 1882 C CA . GLY A 1 233 ? -23.459 32.727 13.549 1.00 69.88 233 GLY A CA 1
ATOM 1883 C C . GLY A 1 233 ? -24.486 33.865 13.618 1.00 69.88 233 GLY A C 1
ATOM 1884 O O . GLY A 1 233 ? -24.297 34.891 12.954 1.00 69.88 233 GLY A O 1
ATOM 1885 N N . PRO A 1 234 ? -25.586 33.680 14.365 1.00 65.81 234 PRO A N 1
ATOM 1886 C CA . PRO A 1 234 ? -26.615 34.698 14.517 1.00 65.81 234 PRO A CA 1
ATOM 1887 C C . PRO A 1 234 ? -26.037 35.917 15.240 1.00 65.81 234 PRO A C 1
ATOM 1889 O O . PRO A 1 234 ? -25.345 35.787 16.246 1.00 65.81 234 PRO A O 1
ATOM 1892 N N . ALA A 1 235 ? -26.306 37.100 14.691 1.00 66.62 235 ALA A N 1
ATOM 1893 C CA . ALA A 1 235 ? -25.960 38.367 15.312 1.00 66.62 235 ALA A CA 1
ATOM 1894 C C . ALA A 1 235 ? -26.790 38.542 16.592 1.00 66.62 235 ALA A C 1
ATOM 1896 O O . ALA A 1 235 ? -28.011 38.693 16.517 1.00 66.62 235 ALA A O 1
ATOM 1897 N N . GLU A 1 236 ? -26.131 38.512 17.751 1.00 71.56 236 GLU A N 1
ATOM 1898 C CA . GLU A 1 236 ? -26.695 39.023 18.999 1.00 71.56 236 GLU A CA 1
ATOM 1899 C C . GLU A 1 236 ? -26.984 40.515 18.821 1.00 71.56 236 GLU A C 1
ATOM 1901 O O . GLU A 1 236 ? -26.086 41.319 18.567 1.00 71.56 236 GLU A O 1
ATOM 1906 N N . LYS A 1 237 ? -28.266 40.874 18.910 1.00 68.69 237 LYS A N 1
ATOM 1907 C CA . LYS A 1 237 ? -28.693 42.250 19.139 1.00 68.69 237 LYS A CA 1
ATOM 1908 C C . LYS A 1 237 ? -28.654 42.486 20.644 1.00 68.69 237 LYS A C 1
ATOM 1910 O O . LYS A 1 237 ? -29.443 41.885 21.366 1.00 68.69 237 LYS A O 1
ATOM 1915 N N . SER A 1 238 ? -27.735 43.332 21.084 1.00 70.56 238 SER A N 1
ATOM 1916 C CA . SER A 1 238 ? -27.759 43.939 22.412 1.00 70.56 238 SER A CA 1
ATOM 1917 C C . SER A 1 238 ? -28.708 45.141 22.365 1.00 70.56 238 SER A C 1
ATOM 1919 O O . SER A 1 238 ? -28.504 46.033 21.538 1.00 70.56 238 SER A O 1
ATOM 1921 N N . GLU A 1 239 ? -29.741 45.129 23.206 1.00 73.62 239 GLU A N 1
ATOM 1922 C CA . GLU A 1 239 ? -30.499 46.322 23.624 1.00 73.62 239 GLU A CA 1
ATOM 1923 C C . GLU A 1 239 ? -29.875 46.923 24.887 1.00 73.62 239 GLU A C 1
ATOM 1925 O O . GLU A 1 239 ? -29.341 46.138 25.708 1.00 73.62 239 GLU A O 1
#